Protein AF-V6LQC2-F1 (afdb_monomer_lite)

Organism: NCBI:txid348837

Foldseek 3Di:
DEEEEEAQELVSVVVQVVCLVVVHHYAYEYALDDDHPQCLNGQVVLSVVQWHDHPNAIEGEDQDPVRCVVCSVVSHHYYYYPPRPCPVVDDDAEYEYEDLDLDDDPHAYEYQDPARPNRAHQWYAHPVRHTPDGDDDHDDDDFADDDPNDTCLQDFDDPDDADKDAPDDQFDWDAFFQFGTWGQHPVGDIDTTGGSDHGGTNDD

Radius of gyration: 18.69 Å; chains: 1; bounding box: 41×36×48 Å

Secondary structure (DSSP, 8-state):
-EEEEE--SHHHHHHHHHHHHTT-EEEEEE-SS---SSGGG-TTHHHHHSEEEETTEEEEE--SHHHHHHHHHTT-EEEEETT-GGGGG---SEEEE-SS-----SSEEEE--TB-TT---SEEE-TTS-EEESS--B-PPPPPPPBTTBSGGG----SS-SEEEESS-TT-B--TT-EEEEEE-TTS-EEEEE----SSB---

Sequence (204 aa):
MRVLVIGAGEVGTAVTIYLSRLQITAFCLELDHPTSLKRMKSFCQAVFVGGFEVEGVTARRVTTLEQLNKALVDNIIPVLTSSSKFLSDIQYDIVVNTAPTQFKFQGVTISTNWGIEGLTASIVIQKSGRYAGTRQKQQKMSEPELIGGYSFEREARAEIGGRWTAKRGIGEFVKIGDPIGVIESDEGGLQTESGECLNRKWML

Structure (mmCIF, N/CA/C/O backbone):
data_AF-V6LQC2-F1
#
_entry.id   AF-V6LQC2-F1
#
loop_
_atom_site.group_PDB
_atom_site.id
_atom_site.type_symbol
_atom_site.label_atom_id
_atom_site.label_alt_id
_atom_site.label_comp_id
_atom_site.label_asym_id
_atom_site.label_entity_id
_atom_site.label_seq_id
_atom_site.pdbx_PDB_ins_code
_atom_site.Cartn_x
_atom_site.Cartn_y
_atom_site.Cartn_z
_atom_site.occupancy
_atom_site.B_iso_or_equiv
_atom_site.auth_seq_id
_atom_site.auth_comp_id
_atom_site.auth_asym_id
_atom_site.auth_atom_id
_atom_site.pdbx_PDB_model_num
ATOM 1 N N . MET A 1 1 ? -10.746 -4.023 15.976 1.00 87.00 1 MET A N 1
ATOM 2 C CA . MET A 1 1 ? -9.350 -4.248 15.566 1.00 87.00 1 MET A CA 1
ATOM 3 C C . MET A 1 1 ? -9.114 -3.556 14.233 1.00 87.00 1 MET A C 1
ATOM 5 O O . MET A 1 1 ? -9.908 -3.768 13.323 1.00 87.00 1 MET A O 1
ATOM 9 N N . ARG A 1 2 ? -8.081 -2.720 14.128 1.00 92.06 2 ARG A N 1
ATOM 10 C CA . ARG A 1 2 ? -7.688 -1.974 12.928 1.00 92.06 2 ARG A CA 1
ATOM 11 C C . ARG A 1 2 ? -6.255 -2.321 12.542 1.00 92.06 2 ARG A C 1
ATOM 13 O O . ARG A 1 2 ? -5.369 -2.308 13.397 1.00 92.06 2 ARG A O 1
ATOM 20 N N . VAL A 1 3 ? -6.040 -2.614 11.264 1.00 95.19 3 VAL A N 1
ATOM 21 C CA . VAL A 1 3 ? -4.736 -3.018 10.733 1.00 95.19 3 VAL A CA 1
ATOM 22 C C . VAL A 1 3 ? -4.206 -1.953 9.783 1.00 95.19 3 VAL A C 1
ATOM 24 O O . VAL A 1 3 ? -4.827 -1.652 8.765 1.00 95.19 3 VAL A O 1
ATOM 27 N N . LEU A 1 4 ? -3.036 -1.410 10.102 1.00 94.62 4 LEU A N 1
ATOM 28 C CA . LEU A 1 4 ? -2.282 -0.555 9.197 1.00 94.62 4 LEU A CA 1
ATOM 29 C C . LEU A 1 4 ? -1.365 -1.430 8.333 1.00 94.62 4 LEU A C 1
ATOM 31 O O . LEU A 1 4 ? -0.490 -2.122 8.850 1.00 94.62 4 LEU A O 1
ATOM 35 N N . VAL A 1 5 ? -1.536 -1.392 7.016 1.00 94.38 5 VAL A N 1
ATOM 36 C CA . VAL A 1 5 ? -0.666 -2.094 6.066 1.00 94.38 5 VAL A CA 1
ATOM 37 C C . VAL A 1 5 ? 0.326 -1.098 5.470 1.00 94.38 5 VAL A C 1
ATOM 39 O O . VAL A 1 5 ? -0.069 -0.092 4.889 1.00 94.38 5 VAL A O 1
ATOM 42 N N . ILE A 1 6 ? 1.624 -1.344 5.627 1.00 91.31 6 ILE A N 1
ATOM 43 C CA . ILE A 1 6 ? 2.677 -0.494 5.056 1.00 91.31 6 ILE A CA 1
ATOM 44 C C . ILE A 1 6 ? 3.048 -1.026 3.683 1.00 91.31 6 ILE A C 1
ATOM 46 O O . ILE A 1 6 ? 3.399 -2.203 3.544 1.00 91.31 6 ILE A O 1
ATOM 50 N N . GLY A 1 7 ? 3.006 -0.142 2.694 1.00 90.94 7 GLY A N 1
ATOM 51 C CA . GLY A 1 7 ? 3.039 -0.485 1.284 1.00 90.94 7 GLY A CA 1
ATOM 52 C C . GLY A 1 7 ? 1.648 -0.846 0.781 1.00 90.94 7 GLY A C 1
ATOM 53 O O . GLY A 1 7 ? 0.999 -1.750 1.296 1.00 90.94 7 GLY A O 1
ATOM 54 N N . ALA A 1 8 ? 1.221 -0.166 -0.273 1.00 94.06 8 ALA A N 1
ATOM 55 C CA . ALA A 1 8 ? 0.043 -0.475 -1.068 1.00 94.06 8 ALA A CA 1
ATOM 56 C C . ALA A 1 8 ? 0.418 -1.180 -2.386 1.00 94.06 8 ALA A C 1
ATOM 58 O O . ALA A 1 8 ? -0.420 -1.259 -3.277 1.00 94.06 8 ALA A O 1
ATOM 59 N N . GLY A 1 9 ? 1.656 -1.688 -2.499 1.00 90.06 9 GLY A N 1
ATOM 60 C CA . GLY A 1 9 ? 2.149 -2.559 -3.576 1.00 90.06 9 GLY A CA 1
ATOM 61 C C . GLY A 1 9 ? 1.371 -3.877 -3.711 1.00 90.06 9 GLY A C 1
ATOM 62 O O . GLY A 1 9 ? 0.347 -4.086 -3.066 1.00 90.06 9 GLY A O 1
ATOM 63 N N . GLU A 1 10 ? 1.874 -4.828 -4.494 1.00 88.00 10 GLU A N 1
ATOM 64 C CA . GLU A 1 10 ? 1.180 -6.092 -4.794 1.00 88.00 10 GLU A CA 1
ATOM 65 C C . GLU A 1 10 ? 0.931 -6.924 -3.528 1.00 88.00 10 GLU A C 1
ATOM 67 O O . GLU A 1 10 ? -0.175 -7.410 -3.292 1.00 88.00 10 GLU A O 1
ATOM 72 N N . VAL A 1 11 ? 1.959 -7.054 -2.681 1.00 86.19 11 VAL A N 1
ATOM 73 C CA . VAL A 1 11 ? 1.871 -7.813 -1.423 1.00 86.19 11 VAL A CA 1
ATOM 74 C C . VAL A 1 11 ? 0.932 -7.114 -0.440 1.00 86.19 11 VAL A C 1
ATOM 76 O O . VAL A 1 11 ? 0.049 -7.757 0.123 1.00 86.19 11 VAL A O 1
ATOM 79 N N . GLY A 1 12 ? 1.079 -5.797 -0.269 1.00 91.06 12 GLY A N 1
ATOM 80 C CA . GLY A 1 12 ? 0.210 -5.000 0.597 1.00 91.06 12 GLY A CA 1
ATOM 81 C C . GLY A 1 12 ? -1.251 -5.038 0.160 1.00 91.06 12 GLY A C 1
ATOM 82 O O . GLY A 1 12 ? -2.145 -5.203 0.988 1.00 91.06 12 GLY A O 1
ATOM 83 N N . THR A 1 13 ? -1.496 -4.992 -1.148 1.00 93.88 13 THR A N 1
ATOM 84 C CA . THR A 1 13 ? -2.828 -5.122 -1.748 1.00 93.88 13 THR A CA 1
ATOM 85 C C . THR A 1 13 ? -3.438 -6.485 -1.448 1.00 93.88 13 THR A C 1
ATOM 87 O O . THR A 1 13 ? -4.544 -6.546 -0.917 1.00 93.88 13 THR A O 1
ATOM 90 N N . ALA A 1 14 ? -2.709 -7.578 -1.694 1.00 91.94 14 ALA A N 1
ATOM 91 C CA . ALA A 1 14 ? -3.198 -8.930 -1.421 1.00 91.94 14 ALA A CA 1
ATOM 92 C C . ALA A 1 14 ? -3.526 -9.144 0.068 1.00 91.94 14 ALA A C 1
ATOM 94 O O . ALA A 1 14 ? -4.587 -9.676 0.400 1.00 91.94 14 ALA A O 1
ATOM 95 N N . VAL A 1 15 ? -2.653 -8.675 0.968 1.00 93.06 15 VAL A N 1
ATOM 96 C CA . VAL A 1 15 ? -2.897 -8.698 2.420 1.00 93.06 15 VAL A CA 1
ATOM 97 C C . VAL A 1 15 ? -4.159 -7.910 2.766 1.00 93.06 15 VAL A C 1
ATOM 99 O O . VAL A 1 15 ? -5.012 -8.402 3.500 1.00 93.06 15 VAL A O 1
ATOM 102 N N . THR A 1 16 ? -4.307 -6.705 2.220 1.00 95.56 16 THR A N 1
ATOM 103 C CA . THR A 1 16 ? -5.436 -5.824 2.538 1.00 95.56 16 THR A CA 1
ATOM 104 C C . THR A 1 16 ? -6.763 -6.383 2.029 1.00 95.56 16 THR A C 1
ATOM 106 O O . THR A 1 16 ? -7.751 -6.365 2.761 1.00 95.56 16 THR A O 1
ATOM 109 N N . ILE A 1 17 ? -6.785 -6.959 0.822 1.00 95.19 17 ILE A N 1
ATOM 110 C CA . ILE A 1 17 ? -7.951 -7.671 0.273 1.00 95.19 17 ILE A CA 1
ATOM 111 C C . ILE A 1 17 ? -8.329 -8.849 1.171 1.00 95.19 17 ILE A C 1
ATOM 113 O O . ILE A 1 17 ? -9.502 -9.024 1.500 1.00 95.19 17 ILE A O 1
ATOM 117 N N . TYR A 1 18 ? -7.348 -9.648 1.596 1.00 95.00 18 TYR A N 1
ATOM 118 C CA . TYR A 1 18 ? -7.596 -10.781 2.483 1.00 95.00 18 TYR A CA 1
ATOM 119 C C . TYR A 1 18 ? -8.210 -10.335 3.819 1.00 95.00 18 TYR A C 1
ATOM 121 O O . TYR A 1 18 ? -9.228 -10.882 4.238 1.00 95.00 18 TYR A O 1
ATOM 129 N N . LEU A 1 19 ? -7.652 -9.297 4.452 1.00 94.81 19 LEU A N 1
ATOM 130 C CA . LEU A 1 19 ? -8.190 -8.726 5.692 1.00 94.81 19 LEU A CA 1
ATOM 131 C C . LEU A 1 19 ? -9.612 -8.179 5.508 1.00 94.81 19 LEU A C 1
ATOM 133 O O . LEU A 1 19 ? -10.481 -8.439 6.338 1.00 94.81 19 LEU A O 1
ATOM 137 N N . SER A 1 20 ? -9.868 -7.489 4.396 1.00 94.12 20 SER A N 1
ATOM 138 C CA . SER A 1 20 ? -11.190 -6.959 4.056 1.00 94.12 20 SER A CA 1
ATOM 139 C C . SER A 1 20 ? -12.236 -8.065 3.901 1.00 94.12 20 SER A C 1
ATOM 141 O O . SER A 1 20 ? -13.330 -7.956 4.453 1.00 94.12 20 SER A O 1
ATOM 143 N N . ARG A 1 21 ? -11.887 -9.181 3.244 1.00 93.62 21 ARG A N 1
ATOM 144 C CA . ARG A 1 21 ? -12.765 -10.362 3.122 1.00 93.62 21 ARG A CA 1
ATOM 145 C C . ARG A 1 21 ? -13.076 -11.012 4.475 1.00 93.62 21 ARG A C 1
ATOM 147 O O . ARG A 1 21 ? -14.142 -11.597 4.630 1.00 93.62 21 ARG A O 1
ATOM 154 N N . LEU A 1 22 ? -12.183 -10.874 5.456 1.00 94.75 22 LEU A N 1
ATOM 155 C CA . LEU A 1 22 ? -12.411 -11.284 6.847 1.00 94.75 22 LEU A CA 1
ATOM 156 C C . LEU A 1 22 ? -13.161 -10.233 7.682 1.00 94.75 22 LEU A C 1
ATOM 158 O O . LEU A 1 22 ? -13.278 -10.398 8.893 1.00 94.75 22 LEU A O 1
ATOM 162 N N . GLN A 1 23 ? -13.643 -9.150 7.062 1.00 93.44 23 GLN A N 1
ATOM 163 C CA . GLN A 1 23 ? -14.292 -8.015 7.731 1.00 93.44 23 GLN A CA 1
ATOM 164 C C . GLN A 1 23 ? -13.400 -7.338 8.787 1.00 93.44 23 GLN A C 1
ATOM 166 O O . GLN A 1 23 ? -13.881 -6.697 9.722 1.00 93.44 23 GLN A O 1
ATOM 171 N N . ILE A 1 24 ? -12.079 -7.451 8.631 1.00 95.12 24 ILE A N 1
ATOM 172 C CA . ILE A 1 24 ? -11.108 -6.737 9.455 1.00 95.12 24 ILE A CA 1
ATOM 173 C C . ILE A 1 24 ? -10.852 -5.378 8.808 1.00 95.12 24 ILE A C 1
ATOM 175 O O . ILE A 1 24 ? -10.458 -5.285 7.646 1.00 95.12 24 ILE A O 1
ATOM 179 N N . THR A 1 25 ? -11.045 -4.309 9.580 1.00 95.31 25 THR A N 1
ATOM 180 C CA . THR A 1 25 ? -10.798 -2.938 9.128 1.00 95.31 25 THR A CA 1
ATOM 181 C C . THR A 1 25 ? -9.310 -2.742 8.830 1.00 95.31 25 THR A C 1
ATOM 183 O O . THR A 1 25 ? -8.485 -2.782 9.746 1.00 95.31 25 THR A O 1
ATOM 186 N N . ALA A 1 26 ? -8.971 -2.500 7.565 1.00 96.19 26 ALA A N 1
ATOM 187 C CA . ALA A 1 26 ? -7.599 -2.294 7.115 1.00 96.19 26 ALA A CA 1
ATOM 188 C C . ALA A 1 26 ? -7.473 -1.045 6.235 1.00 96.19 26 ALA A C 1
ATOM 190 O O . ALA A 1 26 ? -8.411 -0.661 5.536 1.00 96.19 26 ALA A O 1
ATOM 191 N N . PHE A 1 27 ? -6.304 -0.412 6.281 1.00 97.12 27 PHE A N 1
ATOM 192 C CA . PHE A 1 27 ? -5.951 0.741 5.455 1.00 97.12 27 PHE A CA 1
ATOM 193 C C . PHE A 1 27 ? -4.452 0.734 5.161 1.00 97.12 27 PHE A C 1
ATOM 195 O O . PHE A 1 27 ? -3.663 0.176 5.928 1.00 97.12 27 PHE A O 1
ATOM 202 N N . CYS A 1 28 ? -4.059 1.356 4.053 1.00 96.44 28 CYS A N 1
ATOM 203 C CA . CYS A 1 28 ? -2.691 1.296 3.554 1.00 96.44 28 CYS A CA 1
ATOM 204 C C . CYS A 1 28 ? -1.962 2.627 3.733 1.00 96.44 28 CYS A C 1
ATOM 206 O O . CYS A 1 28 ? -2.474 3.664 3.314 1.00 96.44 28 CYS A O 1
ATOM 208 N N . LEU A 1 29 ? -0.739 2.589 4.259 1.00 95.06 29 LEU A N 1
ATOM 209 C CA . LEU A 1 29 ? 0.217 3.691 4.165 1.00 95.06 29 LEU A CA 1
ATOM 210 C C . LEU A 1 29 ? 1.190 3.422 3.020 1.00 95.06 29 LEU A C 1
ATOM 212 O O . LEU A 1 29 ? 1.870 2.398 3.010 1.00 95.06 29 LEU A O 1
ATOM 216 N N . GLU A 1 30 ? 1.287 4.359 2.089 1.00 93.69 30 GLU A N 1
ATOM 217 C CA . GLU A 1 30 ? 2.165 4.274 0.925 1.00 93.69 30 GLU A CA 1
ATOM 218 C C . GLU A 1 30 ? 3.103 5.488 0.840 1.00 93.69 30 GLU A C 1
ATOM 220 O O . GLU A 1 30 ? 2.864 6.518 1.465 1.00 93.69 30 GLU A O 1
ATOM 225 N N . LEU A 1 31 ? 4.189 5.386 0.079 1.00 91.06 31 LEU A N 1
ATOM 226 C CA . LEU A 1 31 ? 5.007 6.540 -0.283 1.00 91.06 31 LEU A CA 1
ATOM 227 C C . LEU A 1 31 ? 4.211 7.526 -1.150 1.00 91.06 31 LEU A C 1
ATOM 229 O O . LEU A 1 31 ? 3.276 7.152 -1.855 1.00 91.06 31 LEU A O 1
ATOM 233 N N . ASP A 1 32 ? 4.612 8.795 -1.149 1.00 89.25 32 ASP A N 1
ATOM 234 C CA . ASP A 1 32 ? 4.018 9.809 -2.034 1.00 89.25 32 ASP A CA 1
ATOM 235 C C . ASP A 1 32 ? 4.242 9.496 -3.526 1.00 89.25 32 ASP A C 1
ATOM 237 O O . ASP A 1 32 ? 3.413 9.831 -4.374 1.00 89.25 32 ASP A O 1
ATOM 241 N N . HIS A 1 33 ? 5.336 8.791 -3.832 1.00 88.94 33 HIS A N 1
ATOM 242 C CA . HIS A 1 33 ? 5.698 8.324 -5.169 1.00 88.94 33 HIS A CA 1
ATOM 243 C C . HIS A 1 33 ? 6.016 6.820 -5.135 1.00 88.94 33 HIS A C 1
ATOM 245 O O . HIS A 1 33 ? 7.186 6.436 -5.069 1.00 88.94 33 HIS A O 1
ATOM 251 N N . PRO A 1 34 ? 4.993 5.948 -5.129 1.00 86.31 34 PRO A N 1
ATOM 252 C CA . PRO A 1 34 ? 5.205 4.513 -4.996 1.00 86.31 34 PRO A CA 1
ATOM 253 C C . PRO A 1 34 ? 5.835 3.877 -6.236 1.00 86.31 34 PRO A C 1
ATOM 255 O O . PRO A 1 34 ? 5.517 4.221 -7.376 1.00 86.31 34 PRO A O 1
ATOM 258 N N . THR A 1 35 ? 6.678 2.873 -6.001 1.00 77.31 35 THR A N 1
ATOM 259 C CA . THR A 1 35 ? 7.372 2.080 -7.022 1.00 77.31 35 THR A CA 1
ATOM 260 C C . THR A 1 35 ? 6.811 0.654 -7.061 1.00 77.31 35 THR A C 1
ATOM 262 O O . THR A 1 35 ? 7.395 -0.285 -6.532 1.00 77.31 35 THR A O 1
ATOM 265 N N . SER A 1 36 ? 5.639 0.470 -7.676 1.00 71.69 36 SER A N 1
ATOM 266 C CA . SER A 1 36 ? 5.080 -0.872 -7.920 1.00 71.69 36 SER A CA 1
ATOM 267 C C . SER A 1 36 ? 5.531 -1.408 -9.274 1.00 71.69 36 SER A C 1
ATOM 269 O O . SER A 1 36 ? 5.481 -0.692 -10.282 1.00 71.69 36 SER A O 1
ATOM 271 N N . LEU A 1 37 ? 5.938 -2.681 -9.279 1.00 68.25 37 LEU A N 1
ATOM 272 C CA . LEU A 1 37 ? 6.263 -3.427 -10.491 1.00 68.25 37 LEU A CA 1
ATOM 273 C C . LEU A 1 37 ? 4.977 -3.667 -11.298 1.00 68.25 37 LEU A C 1
ATOM 275 O O . LEU A 1 37 ? 4.921 -3.344 -12.476 1.00 68.25 37 LEU A O 1
ATOM 279 N N . LYS A 1 38 ? 3.908 -4.127 -10.641 1.00 73.50 38 LYS A N 1
ATOM 280 C CA . LYS A 1 38 ? 2.619 -4.524 -11.227 1.00 73.50 38 LYS A CA 1
ATOM 281 C C . LYS A 1 38 ? 1.509 -3.541 -10.872 1.00 73.50 38 LYS A C 1
ATOM 283 O O . LYS A 1 38 ? 0.565 -3.866 -10.148 1.00 73.50 38 LYS A O 1
ATOM 288 N N . ARG A 1 39 ? 1.584 -2.325 -11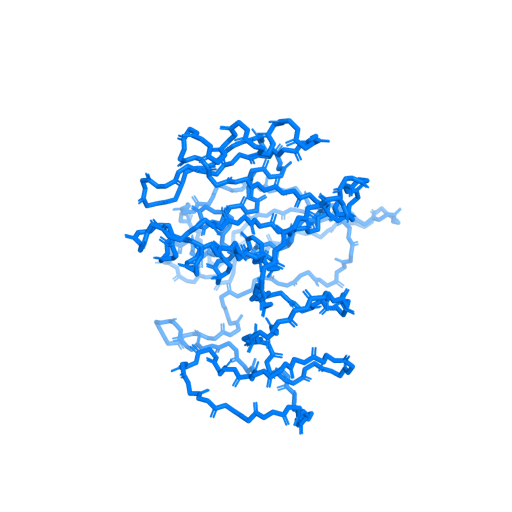.414 1.00 75.12 39 ARG A N 1
ATOM 289 C CA . ARG A 1 39 ? 0.676 -1.214 -11.049 1.00 75.12 39 ARG A CA 1
ATOM 290 C C . ARG A 1 39 ? -0.816 -1.553 -11.173 1.00 75.12 39 ARG A C 1
ATOM 292 O O . ARG A 1 39 ? -1.609 -1.093 -10.363 1.00 75.12 39 ARG A O 1
ATOM 299 N N . MET A 1 40 ? -1.194 -2.409 -12.128 1.00 83.19 40 MET A N 1
ATOM 300 C CA . MET A 1 40 ? -2.590 -2.835 -12.335 1.00 83.19 40 MET A CA 1
ATOM 301 C C . MET A 1 40 ? -3.115 -3.837 -11.293 1.00 83.19 40 MET A C 1
ATOM 303 O O . MET A 1 40 ? -4.295 -4.171 -11.303 1.00 83.19 40 MET A O 1
ATOM 307 N N . LYS A 1 41 ? -2.257 -4.341 -10.403 1.00 86.81 41 LYS A N 1
ATOM 308 C CA . LYS A 1 41 ? -2.619 -5.254 -9.307 1.00 86.81 41 LYS A CA 1
ATOM 309 C C . LYS A 1 41 ? -2.358 -4.638 -7.935 1.00 86.81 41 LYS A C 1
ATOM 311 O O . LYS A 1 41 ? -2.178 -5.359 -6.957 1.00 86.81 41 LYS A O 1
ATOM 316 N N . SER A 1 42 ? -2.274 -3.314 -7.880 1.00 92.06 42 SER A N 1
ATOM 317 C CA . SER A 1 42 ? -1.730 -2.604 -6.736 1.00 92.06 42 SER A CA 1
ATOM 318 C C . SER A 1 42 ? -2.600 -1.409 -6.365 1.00 92.06 42 SER A C 1
ATOM 320 O O . SER A 1 42 ? -2.859 -0.525 -7.183 1.00 92.06 42 SER A O 1
ATOM 322 N N . PHE A 1 43 ? -3.013 -1.337 -5.102 1.00 96.31 43 PHE A N 1
ATOM 323 C CA . PHE A 1 43 ? -3.706 -0.183 -4.538 1.00 96.31 43 PHE A CA 1
ATOM 324 C C . PHE A 1 43 ? -2.838 1.076 -4.509 1.00 96.31 43 PHE A C 1
ATOM 326 O O . PHE A 1 43 ? -3.386 2.174 -4.406 1.00 96.31 43 PHE A O 1
ATOM 333 N N . CYS A 1 44 ? -1.515 0.971 -4.690 1.00 93.69 44 CYS A N 1
ATOM 334 C CA . CYS A 1 44 ? -0.648 2.138 -4.851 1.00 93.69 44 CYS A CA 1
ATOM 335 C C . CYS A 1 44 ? -1.096 3.030 -6.022 1.00 93.69 44 CYS A C 1
ATOM 337 O O . CYS A 1 44 ? -0.829 4.228 -6.023 1.00 93.69 44 CYS A O 1
ATOM 339 N N . GLN A 1 45 ? -1.830 2.478 -6.996 1.00 94.69 45 GLN A N 1
ATOM 340 C CA . GLN A 1 45 ? -2.390 3.239 -8.105 1.00 94.69 45 GLN A CA 1
ATOM 341 C C . GLN A 1 45 ? -3.381 4.317 -7.636 1.00 94.69 45 GLN A C 1
ATOM 343 O O . GLN A 1 45 ? -3.446 5.388 -8.241 1.00 94.69 45 GLN A O 1
ATOM 348 N N . ALA A 1 46 ? -4.071 4.102 -6.509 1.00 95.88 46 ALA A N 1
ATOM 349 C CA . ALA A 1 46 ? -4.943 5.106 -5.907 1.00 95.88 46 ALA A CA 1
ATOM 350 C C . ALA A 1 46 ? -4.184 6.399 -5.559 1.00 95.88 46 ALA A C 1
ATOM 352 O O . ALA A 1 46 ? -4.763 7.479 -5.655 1.00 95.88 46 ALA A O 1
ATOM 353 N N . VAL A 1 47 ? -2.882 6.327 -5.241 1.00 95.62 47 VAL A N 1
ATOM 354 C CA . VAL A 1 47 ? -2.048 7.517 -4.989 1.00 95.62 47 VAL A CA 1
ATOM 355 C C . VAL A 1 47 ? -2.012 8.440 -6.212 1.00 95.62 47 VAL A C 1
ATOM 357 O O . VAL A 1 47 ? -2.101 9.660 -6.058 1.00 95.62 47 VAL A O 1
ATOM 360 N N . PHE A 1 48 ? -1.946 7.866 -7.417 1.00 91.56 48 PHE A N 1
ATOM 361 C CA . PHE A 1 48 ? -1.829 8.606 -8.674 1.00 91.56 48 PHE A CA 1
ATOM 362 C C . PHE A 1 48 ? -3.174 9.065 -9.238 1.00 91.56 48 PHE A C 1
ATOM 364 O O . PHE A 1 48 ? -3.296 10.211 -9.657 1.00 91.56 48 PHE A O 1
ATOM 371 N N . VAL A 1 49 ? -4.177 8.181 -9.266 1.00 93.44 49 VAL A N 1
ATOM 372 C CA . VAL A 1 49 ? -5.455 8.436 -9.966 1.00 93.44 49 VAL A CA 1
ATOM 373 C C . VAL A 1 49 ? -6.646 8.626 -9.021 1.00 93.44 49 VAL A C 1
ATOM 375 O O . VAL A 1 49 ? -7.788 8.719 -9.459 1.00 93.44 49 VAL A O 1
ATOM 378 N N . GLY A 1 50 ? -6.401 8.683 -7.712 1.00 94.75 50 GLY A N 1
ATOM 379 C CA . GLY A 1 50 ? -7.410 8.938 -6.683 1.00 94.75 50 GLY A CA 1
ATOM 380 C C . GLY A 1 50 ? -8.162 7.694 -6.208 1.00 94.75 50 GLY A C 1
ATOM 381 O O . GLY A 1 50 ? -8.511 7.623 -5.034 1.00 94.75 50 GLY A O 1
ATOM 382 N N . GLY A 1 51 ? -8.366 6.683 -7.052 1.00 94.88 51 GLY A N 1
ATOM 383 C CA . GLY A 1 51 ? -8.985 5.416 -6.659 1.00 94.88 51 GLY A CA 1
ATOM 384 C C . GLY A 1 51 ? -8.687 4.290 -7.641 1.00 94.88 51 GLY A C 1
ATOM 385 O O . GLY A 1 51 ? -8.413 4.542 -8.811 1.00 94.88 51 GLY A O 1
ATOM 386 N N . PHE A 1 52 ? -8.689 3.052 -7.159 1.00 96.56 52 PHE A N 1
ATOM 387 C CA . PHE A 1 52 ? -8.351 1.890 -7.973 1.00 96.56 52 PHE A CA 1
ATOM 388 C C . PHE A 1 52 ? -9.018 0.625 -7.438 1.00 96.56 52 PHE A C 1
ATOM 390 O O . PHE A 1 52 ? -9.125 0.454 -6.225 1.00 96.56 52 PHE A O 1
ATOM 397 N N . GLU A 1 53 ? -9.454 -0.261 -8.329 1.00 96.44 53 GLU A N 1
ATOM 398 C CA . GLU A 1 53 ? -10.085 -1.529 -7.961 1.00 96.44 53 GLU A CA 1
ATOM 399 C C . GLU A 1 53 ? -9.165 -2.702 -8.301 1.00 96.44 53 GLU A C 1
ATOM 401 O O . GLU A 1 53 ? -8.599 -2.769 -9.392 1.00 96.44 53 GLU A O 1
ATOM 406 N N . VAL A 1 54 ? -9.031 -3.640 -7.363 1.00 94.50 54 VAL A N 1
ATOM 407 C CA . VAL A 1 54 ? -8.307 -4.900 -7.557 1.00 94.50 54 VAL A CA 1
ATOM 408 C C . VAL A 1 54 ? -9.173 -6.028 -7.010 1.00 94.50 54 VAL A C 1
ATOM 410 O O . VAL A 1 54 ? -9.584 -5.994 -5.854 1.00 94.50 54 VAL A O 1
ATOM 413 N N . GLU A 1 55 ? -9.469 -7.027 -7.845 1.00 92.06 55 GLU A N 1
ATOM 414 C CA . GLU A 1 55 ? -10.305 -8.188 -7.484 1.00 92.06 55 GLU A CA 1
ATOM 415 C C . GLU A 1 55 ? -11.665 -7.826 -6.846 1.00 92.06 55 GLU A C 1
ATOM 417 O O . GLU A 1 55 ? -12.096 -8.467 -5.883 1.00 92.06 55 GLU A O 1
ATOM 422 N N . GLY A 1 56 ? -12.337 -6.789 -7.361 1.00 93.38 56 GLY A N 1
ATOM 423 C CA . GLY A 1 56 ? -13.632 -6.327 -6.848 1.00 93.38 56 GLY A CA 1
ATOM 424 C C . GLY A 1 56 ? -13.556 -5.547 -5.532 1.00 93.38 56 GLY A C 1
ATOM 425 O O . GLY A 1 56 ? -14.591 -5.184 -4.979 1.00 93.38 56 GLY A O 1
ATOM 426 N N . VAL A 1 57 ? -12.353 -5.282 -5.011 1.00 96.12 57 VAL A N 1
ATOM 427 C CA . VAL A 1 57 ? -12.138 -4.445 -3.826 1.00 96.12 57 VAL A CA 1
ATOM 428 C C . VAL A 1 57 ? -11.640 -3.078 -4.270 1.00 96.12 57 VAL A C 1
ATOM 430 O O . VAL A 1 57 ? -10.602 -2.959 -4.924 1.00 96.12 57 VAL A O 1
ATOM 433 N N . THR A 1 58 ? -12.382 -2.037 -3.901 1.00 97.56 58 THR A N 1
ATOM 434 C CA . THR A 1 58 ? -12.036 -0.653 -4.231 1.00 97.56 58 THR A CA 1
ATOM 435 C C . THR A 1 58 ? -11.145 -0.052 -3.153 1.00 97.56 58 THR A C 1
ATOM 437 O O . THR A 1 58 ? -11.463 -0.107 -1.965 1.00 97.56 58 THR A O 1
ATOM 440 N N . ALA A 1 59 ? -10.062 0.590 -3.579 1.00 97.81 59 ALA A N 1
ATOM 441 C CA . ALA A 1 59 ? -9.214 1.429 -2.751 1.00 97.81 59 ALA A CA 1
ATOM 442 C C . ALA A 1 59 ? -9.284 2.894 -3.197 1.00 97.81 59 ALA A C 1
ATOM 444 O O . ALA A 1 59 ? -9.424 3.192 -4.385 1.00 97.81 59 ALA A O 1
ATOM 445 N N . ARG A 1 60 ? -9.171 3.828 -2.250 1.00 98.25 60 ARG A N 1
ATOM 446 C CA . ARG A 1 60 ? -9.244 5.269 -2.516 1.00 98.25 60 ARG A CA 1
ATOM 447 C C . ARG A 1 60 ? -8.188 6.040 -1.745 1.00 98.25 60 ARG A C 1
ATOM 449 O O . ARG A 1 60 ? -8.003 5.819 -0.551 1.00 98.25 60 ARG A O 1
ATOM 456 N N . ARG A 1 61 ? -7.545 6.993 -2.424 1.00 97.88 61 ARG A N 1
ATOM 457 C CA . ARG A 1 61 ? -6.648 7.947 -1.781 1.00 97.88 61 ARG A CA 1
ATOM 458 C C . ARG A 1 61 ? -7.435 8.834 -0.829 1.00 97.88 61 ARG A C 1
ATOM 460 O O . ARG A 1 61 ? -8.448 9.414 -1.214 1.00 97.88 61 ARG A O 1
ATOM 467 N N . VAL A 1 62 ? -6.932 8.965 0.390 1.00 98.06 62 VAL A N 1
ATOM 468 C CA . VAL A 1 62 ? -7.492 9.846 1.415 1.00 98.06 62 VAL A CA 1
ATOM 469 C C . VAL A 1 62 ? -6.436 10.845 1.868 1.00 98.06 62 VAL A C 1
ATOM 471 O O . VAL A 1 62 ? -5.264 10.506 2.017 1.00 98.06 62 VAL A O 1
ATOM 474 N N . THR A 1 63 ? -6.849 12.094 2.063 1.00 96.56 63 THR A N 1
ATOM 475 C CA . THR A 1 63 ? -5.972 13.198 2.482 1.00 96.56 63 THR A CA 1
ATOM 476 C C . THR A 1 63 ? -6.380 13.809 3.819 1.00 96.56 63 THR A C 1
ATOM 478 O O . THR A 1 63 ? -5.669 14.669 4.338 1.00 96.56 63 THR A O 1
ATOM 481 N N . THR A 1 64 ? -7.488 13.348 4.408 1.00 97.00 64 THR A N 1
ATOM 482 C CA . THR A 1 64 ? -7.958 13.770 5.732 1.00 97.00 64 THR A CA 1
ATOM 483 C C . THR A 1 64 ? -8.468 12.584 6.549 1.00 97.00 64 THR A C 1
ATOM 485 O O . THR A 1 64 ? -8.881 11.557 6.003 1.00 97.00 64 THR A O 1
ATOM 488 N N . LEU A 1 65 ? -8.499 12.751 7.875 1.00 95.62 65 LEU A N 1
ATOM 489 C CA . LEU A 1 65 ? -9.058 11.759 8.795 1.00 95.62 65 LEU A CA 1
ATOM 490 C C . LEU A 1 65 ? -10.553 11.503 8.533 1.00 95.62 65 LEU A C 1
ATOM 492 O O . LEU A 1 65 ? -11.023 10.373 8.637 1.00 95.62 65 LEU A O 1
ATOM 496 N N . GLU A 1 66 ? -11.300 12.536 8.142 1.00 96.50 66 GLU A N 1
ATOM 497 C CA . GLU A 1 66 ? -12.714 12.415 7.776 1.00 96.50 66 GLU A CA 1
ATOM 498 C C . GLU A 1 66 ? -12.905 11.533 6.535 1.00 96.50 66 GLU A C 1
ATOM 500 O O . GLU A 1 66 ? -13.732 10.622 6.547 1.00 96.50 66 GLU A O 1
ATOM 505 N N . GLN A 1 67 ? -12.099 11.742 5.488 1.00 97.56 67 GLN A N 1
ATOM 506 C CA . GLN A 1 67 ? -12.137 10.910 4.284 1.00 97.56 67 GLN A CA 1
ATOM 507 C C . GLN A 1 67 ? -11.767 9.459 4.581 1.00 97.56 67 GLN A C 1
ATOM 509 O O . GLN A 1 67 ? -12.390 8.554 4.029 1.00 97.56 67 GLN A O 1
ATOM 514 N N . LEU A 1 68 ? -10.783 9.237 5.459 1.00 97.00 68 LEU A N 1
ATOM 515 C CA . LEU A 1 68 ? -10.415 7.902 5.919 1.00 97.00 68 LEU A CA 1
ATOM 516 C C . LEU A 1 68 ? -11.599 7.219 6.603 1.00 97.00 68 LEU A C 1
ATOM 518 O O . LEU A 1 68 ? -11.982 6.124 6.202 1.00 97.00 68 LEU A O 1
ATOM 522 N N . ASN A 1 69 ? -12.214 7.873 7.591 1.00 95.38 69 ASN A N 1
ATOM 523 C CA . ASN A 1 69 ? -13.352 7.308 8.315 1.00 95.38 69 ASN A CA 1
ATOM 524 C C . ASN A 1 69 ? -14.540 7.037 7.386 1.00 95.38 69 ASN A C 1
ATOM 526 O O . ASN A 1 69 ? -15.160 5.982 7.481 1.00 95.38 69 ASN A O 1
ATOM 530 N N . LYS A 1 70 ? -14.819 7.952 6.452 1.00 97.06 70 LYS A N 1
ATOM 531 C CA . LYS A 1 70 ? -15.871 7.772 5.451 1.00 97.06 70 LYS A CA 1
ATOM 532 C C . LYS A 1 70 ? -15.597 6.570 4.548 1.00 97.06 70 LYS A C 1
ATOM 534 O O . LYS A 1 70 ? -16.473 5.735 4.376 1.00 97.06 70 LYS A O 1
ATOM 539 N N . ALA A 1 71 ? -14.378 6.448 4.022 1.00 97.19 71 ALA A N 1
ATOM 540 C CA . ALA A 1 71 ? -13.997 5.311 3.189 1.00 97.19 71 ALA A CA 1
ATOM 541 C C . ALA A 1 71 ? -14.170 3.976 3.933 1.00 97.19 71 ALA A C 1
ATOM 543 O O . ALA A 1 71 ? -14.726 3.040 3.368 1.00 97.19 71 ALA A O 1
ATOM 544 N N . LEU A 1 72 ? -13.793 3.916 5.216 1.00 94.69 72 LEU A N 1
ATOM 545 C CA . LEU A 1 72 ? -13.995 2.720 6.038 1.00 94.69 72 LEU A CA 1
ATOM 546 C C . LEU A 1 72 ? -15.478 2.354 6.211 1.00 94.69 72 LEU A C 1
ATOM 548 O O . LEU A 1 72 ? -15.808 1.173 6.154 1.00 94.69 72 LEU A O 1
ATOM 552 N N . VAL A 1 73 ? -16.365 3.338 6.404 1.00 94.69 73 VAL A N 1
ATOM 553 C CA . VAL A 1 73 ? -17.822 3.108 6.483 1.00 94.69 73 VAL A CA 1
ATOM 554 C C . VAL A 1 73 ? -18.376 2.613 5.144 1.00 94.69 73 VAL A C 1
ATOM 556 O O . VAL A 1 73 ? -19.216 1.716 5.120 1.00 94.69 73 VAL A O 1
ATOM 559 N N . ASP A 1 74 ? -17.859 3.142 4.037 1.00 95.69 74 ASP A N 1
ATOM 560 C CA . ASP A 1 74 ? -18.272 2.792 2.675 1.00 95.69 74 ASP A CA 1
ATOM 561 C C . ASP A 1 74 ? -17.677 1.450 2.182 1.00 95.69 74 ASP A C 1
ATOM 563 O O . ASP A 1 74 ? -17.851 1.094 1.018 1.00 95.69 74 ASP A O 1
ATOM 567 N N . ASN A 1 75 ? -16.968 0.693 3.035 1.00 94.00 75 ASN A N 1
ATOM 568 C CA . ASN A 1 75 ? -16.208 -0.518 2.671 1.00 94.00 75 ASN A CA 1
ATOM 569 C C . ASN A 1 75 ? -15.177 -0.296 1.546 1.00 94.00 75 ASN A C 1
ATOM 571 O O . ASN A 1 75 ? -14.869 -1.200 0.768 1.00 94.00 75 ASN A O 1
ATOM 575 N N . ILE A 1 76 ? -14.617 0.910 1.472 1.00 97.62 76 ILE A N 1
ATOM 576 C CA . ILE A 1 76 ? -13.550 1.286 0.546 1.00 97.62 76 ILE A CA 1
ATOM 577 C C . ILE A 1 76 ? -12.231 1.307 1.315 1.00 97.62 76 ILE A C 1
ATOM 579 O O . ILE A 1 76 ? -12.121 1.955 2.355 1.00 97.62 76 ILE A O 1
ATOM 583 N N . ILE A 1 77 ? -11.204 0.650 0.779 1.00 98.19 77 ILE A N 1
ATOM 584 C CA . ILE A 1 77 ? -9.874 0.607 1.390 1.00 98.19 77 ILE A CA 1
ATOM 585 C C . ILE A 1 77 ? -9.215 1.994 1.313 1.00 98.19 77 ILE A C 1
ATOM 587 O O . ILE A 1 77 ? -8.906 2.466 0.215 1.00 98.19 77 ILE A O 1
ATOM 591 N N . PRO A 1 78 ? -8.953 2.670 2.443 1.00 98.19 78 PRO A N 1
ATOM 592 C CA . PRO A 1 78 ? -8.263 3.950 2.431 1.00 98.19 78 PRO A CA 1
ATOM 593 C C . PRO A 1 78 ? -6.774 3.749 2.134 1.00 98.19 78 PRO A C 1
ATOM 595 O O . PRO A 1 78 ? -6.114 2.911 2.749 1.00 98.19 78 PRO A O 1
ATOM 598 N N . VAL A 1 79 ? -6.238 4.565 1.231 1.00 97.88 79 VAL A N 1
ATOM 599 C CA . VAL A 1 79 ? -4.806 4.660 0.931 1.00 97.88 79 VAL A CA 1
ATOM 600 C C . VAL A 1 79 ? -4.345 6.067 1.284 1.00 97.88 79 VAL A C 1
ATOM 602 O O . VAL A 1 79 ? -4.760 7.045 0.666 1.00 97.88 79 VAL A O 1
ATOM 605 N N . LEU A 1 80 ? -3.500 6.183 2.294 1.00 96.62 80 LEU A N 1
ATOM 606 C CA . LEU A 1 80 ? -2.892 7.440 2.710 1.00 96.62 80 LEU A CA 1
ATOM 607 C C . LEU A 1 80 ? -1.405 7.417 2.372 1.00 96.62 80 LEU A C 1
ATOM 609 O O . LEU A 1 80 ? -0.798 6.350 2.272 1.00 96.62 80 LEU A O 1
ATOM 613 N N . THR A 1 81 ? -0.815 8.592 2.184 1.00 94.94 81 THR A N 1
ATOM 614 C CA . THR A 1 81 ? 0.606 8.698 1.838 1.00 94.94 81 THR A CA 1
ATOM 615 C C . THR A 1 81 ? 1.467 9.079 3.039 1.00 94.94 81 THR A C 1
ATOM 617 O O . THR A 1 81 ? 0.959 9.615 4.026 1.00 94.94 81 THR A O 1
ATOM 620 N N . SER A 1 82 ? 2.776 8.848 2.954 1.00 89.94 82 SER A N 1
ATOM 621 C CA . SER A 1 82 ? 3.774 9.193 3.975 1.00 89.94 82 SER A CA 1
ATOM 622 C C . SER A 1 82 ? 3.746 10.658 4.413 1.00 89.94 82 SER A C 1
ATOM 624 O O . SER A 1 82 ? 4.060 10.948 5.564 1.00 89.94 82 SER A O 1
ATOM 626 N N . SER A 1 83 ? 3.337 11.578 3.536 1.00 90.88 83 SER A N 1
ATOM 627 C CA . SER A 1 83 ? 3.192 13.005 3.856 1.00 90.88 83 SER A CA 1
ATOM 628 C C . SER A 1 83 ? 1.894 13.367 4.597 1.00 90.88 83 SER A C 1
ATOM 630 O O . SER A 1 83 ? 1.672 14.533 4.940 1.00 90.88 83 SER A O 1
ATOM 632 N N . SER A 1 84 ? 1.022 12.392 4.865 1.00 92.62 84 SER A N 1
ATOM 633 C CA . SER A 1 84 ? -0.269 12.616 5.521 1.00 92.62 84 SER A CA 1
ATOM 634 C C . SER A 1 84 ? -0.085 13.066 6.969 1.00 92.62 84 SER A C 1
ATOM 636 O O . SER A 1 84 ? 0.244 12.273 7.848 1.00 92.62 84 SER A O 1
ATOM 638 N N . LYS A 1 85 ? -0.372 14.343 7.240 1.00 90.81 85 LYS A N 1
ATOM 639 C CA . LYS A 1 85 ? -0.216 14.955 8.574 1.00 90.81 85 LYS A CA 1
ATOM 640 C C . LYS A 1 85 ? -1.074 14.305 9.661 1.00 90.81 85 LYS A C 1
ATOM 642 O O . LYS A 1 85 ? -0.695 14.342 10.820 1.00 90.81 85 LYS A O 1
ATOM 647 N N . PHE A 1 86 ? -2.200 13.706 9.279 1.00 91.50 86 PHE A N 1
ATOM 648 C CA . PHE A 1 86 ? -3.139 13.062 10.199 1.00 91.50 86 PHE A CA 1
ATOM 649 C C . PHE A 1 86 ? -2.751 11.617 10.550 1.00 91.50 86 PHE A C 1
ATOM 651 O O . PHE A 1 86 ? -3.487 10.959 11.276 1.00 91.50 86 PHE A O 1
ATOM 658 N N . LEU A 1 87 ? -1.622 11.093 10.047 1.00 87.88 87 LEU A N 1
ATOM 659 C CA . LEU A 1 87 ? -1.178 9.721 10.328 1.00 87.88 87 LEU A CA 1
ATOM 660 C C . LEU A 1 87 ? -1.019 9.454 11.835 1.00 87.88 87 LEU A C 1
ATOM 662 O O . LEU A 1 87 ? -1.369 8.370 12.297 1.00 87.88 87 LEU A O 1
ATOM 666 N N . SER A 1 88 ? -0.530 10.437 12.599 1.00 87.75 88 SER A N 1
ATOM 667 C CA . SER A 1 88 ? -0.389 10.352 14.062 1.00 87.75 88 SER A CA 1
ATOM 668 C C . SER A 1 88 ? -1.720 10.232 14.800 1.00 87.75 88 SER A C 1
ATOM 670 O O . SER A 1 88 ? -1.751 9.745 15.927 1.00 87.75 88 SER A O 1
ATOM 672 N N . ASP A 1 89 ? -2.809 10.662 14.166 1.00 90.75 89 ASP A N 1
ATOM 673 C CA . ASP A 1 89 ? -4.136 10.737 14.775 1.00 90.75 89 ASP A CA 1
ATOM 674 C C . ASP A 1 89 ? -4.943 9.451 14.528 1.00 90.75 89 ASP A C 1
ATOM 676 O O . ASP A 1 89 ? -6.023 9.254 15.090 1.00 90.75 89 ASP A O 1
ATOM 680 N N . ILE A 1 90 ? -4.426 8.548 13.686 1.00 89.94 90 ILE A N 1
ATOM 681 C CA . ILE A 1 90 ? -5.077 7.285 13.353 1.00 89.94 90 ILE A CA 1
ATOM 682 C C . ILE A 1 90 ? -4.723 6.234 14.403 1.00 89.94 90 ILE A C 1
ATOM 684 O O . ILE A 1 90 ? -3.564 5.881 14.596 1.00 89.94 90 ILE A O 1
ATOM 688 N N . GLN A 1 91 ? -5.751 5.663 15.023 1.00 89.50 91 GLN A N 1
ATOM 689 C CA . GLN A 1 91 ? -5.610 4.522 15.925 1.00 89.50 91 GLN A CA 1
ATOM 690 C C . GLN A 1 91 ? -5.598 3.201 15.140 1.00 89.50 91 GLN A C 1
ATOM 692 O O . GLN A 1 91 ? -6.497 2.952 14.325 1.00 89.50 91 GLN A O 1
ATOM 697 N N . TYR A 1 92 ? -4.606 2.351 15.414 1.00 91.00 92 TYR A N 1
ATOM 698 C CA . TYR A 1 92 ? -4.467 0.993 14.881 1.00 91.00 92 TYR A CA 1
ATOM 699 C C . TYR A 1 92 ? -3.843 0.051 15.915 1.00 91.00 92 TYR A C 1
ATOM 701 O O . TYR A 1 92 ? -3.073 0.478 16.770 1.00 91.00 92 TYR A O 1
ATOM 709 N N . ASP A 1 93 ? -4.183 -1.235 15.824 1.00 88.81 93 ASP A N 1
ATOM 710 C CA . ASP A 1 93 ? -3.752 -2.267 16.778 1.00 88.81 93 ASP A CA 1
ATOM 711 C C . ASP A 1 93 ? -2.551 -3.070 16.248 1.00 88.81 93 ASP A C 1
ATOM 713 O O . ASP A 1 93 ? -1.664 -3.490 16.997 1.00 88.81 93 ASP A O 1
ATOM 717 N N . ILE A 1 94 ? -2.536 -3.303 14.931 1.00 89.75 94 ILE A N 1
ATOM 718 C CA . ILE A 1 94 ? -1.567 -4.156 14.238 1.00 89.75 94 ILE A CA 1
ATOM 719 C C . ILE A 1 94 ? -1.009 -3.406 13.036 1.00 89.75 94 ILE A C 1
ATOM 721 O O . ILE A 1 94 ? -1.738 -2.721 12.317 1.00 89.75 94 ILE A O 1
ATOM 725 N N . VAL A 1 95 ? 0.282 -3.600 12.788 1.00 88.94 95 VAL A N 1
ATOM 726 C CA . VAL A 1 95 ? 0.983 -3.104 11.610 1.00 88.94 95 VAL A CA 1
ATOM 727 C C . VAL A 1 95 ? 1.483 -4.286 10.795 1.00 88.94 95 VAL A C 1
ATOM 729 O O . VAL A 1 95 ? 2.212 -5.135 11.303 1.00 88.94 95 VAL A O 1
ATOM 732 N N . VAL A 1 96 ? 1.132 -4.341 9.514 1.00 89.31 96 VAL A N 1
ATOM 733 C CA . VAL A 1 96 ? 1.684 -5.324 8.576 1.00 89.31 96 VAL A CA 1
ATOM 734 C C . VAL A 1 96 ? 2.594 -4.600 7.596 1.00 89.31 96 VAL A C 1
ATOM 736 O O . VAL A 1 96 ? 2.128 -3.878 6.722 1.00 89.31 96 VAL A O 1
ATOM 739 N N . ASN A 1 97 ? 3.906 -4.768 7.741 1.00 85.88 97 ASN A N 1
ATOM 740 C CA . ASN A 1 97 ? 4.891 -4.119 6.892 1.00 85.88 97 ASN A CA 1
ATOM 741 C C . ASN A 1 97 ? 5.247 -4.974 5.669 1.00 85.88 97 ASN A C 1
ATOM 743 O O . ASN A 1 97 ? 6.010 -5.941 5.774 1.00 85.88 97 ASN A O 1
ATOM 747 N N . THR A 1 98 ? 4.718 -4.574 4.513 1.00 86.19 98 THR A N 1
ATOM 748 C CA . THR A 1 98 ? 4.945 -5.231 3.219 1.00 86.19 98 THR A CA 1
ATOM 749 C C . THR A 1 98 ? 5.902 -4.474 2.300 1.00 86.19 98 THR A C 1
ATOM 751 O O . THR A 1 98 ? 6.315 -5.015 1.275 1.00 86.19 98 THR A O 1
ATOM 754 N N . ALA A 1 99 ? 6.356 -3.275 2.686 1.00 79.12 99 ALA A N 1
ATOM 755 C CA . ALA A 1 99 ? 7.301 -2.454 1.922 1.00 79.12 99 ALA A CA 1
ATOM 756 C C . ALA A 1 99 ? 8.679 -2.330 2.608 1.00 79.12 99 ALA A C 1
ATOM 758 O O . ALA A 1 99 ? 8.787 -2.494 3.827 1.00 79.12 99 ALA A O 1
ATOM 759 N N . PRO A 1 100 ? 9.772 -2.108 1.857 1.00 69.06 100 PRO A N 1
ATOM 760 C CA . PRO A 1 100 ? 11.121 -2.016 2.409 1.00 69.06 100 PRO A CA 1
ATOM 761 C C . PRO A 1 100 ? 11.353 -0.670 3.117 1.00 69.06 100 PRO A C 1
ATOM 763 O O . PRO A 1 100 ? 12.214 0.113 2.733 1.00 69.06 100 PRO A O 1
ATOM 766 N N . THR A 1 101 ? 10.548 -0.368 4.136 1.00 65.88 101 THR A N 1
ATOM 767 C CA . THR A 1 101 ? 10.533 0.931 4.819 1.00 65.88 101 THR A CA 1
ATOM 768 C C . THR A 1 101 ? 10.982 0.793 6.272 1.00 65.88 101 THR A C 1
ATOM 770 O O . THR A 1 101 ? 10.653 -0.186 6.945 1.00 65.88 101 THR A O 1
ATOM 773 N N . GLN A 1 102 ? 11.727 1.785 6.768 1.00 64.56 102 GLN A N 1
ATOM 774 C CA . GLN A 1 102 ? 12.247 1.832 8.144 1.00 64.56 102 GLN A CA 1
ATOM 775 C C . GLN A 1 102 ? 11.334 2.602 9.114 1.00 64.56 102 GLN A C 1
ATOM 777 O O . GLN A 1 102 ? 11.769 3.025 10.187 1.00 64.56 102 GLN A O 1
ATOM 782 N N . PHE A 1 103 ? 10.068 2.817 8.751 1.00 66.56 103 PHE A N 1
ATOM 783 C CA . PHE A 1 103 ? 9.140 3.523 9.624 1.00 66.56 103 PHE A CA 1
ATOM 784 C C . PHE A 1 103 ? 8.929 2.751 10.936 1.00 66.56 103 PHE A C 1
ATOM 786 O O . PHE A 1 103 ? 8.768 1.528 10.946 1.00 66.56 103 PHE A O 1
ATOM 793 N N . LYS A 1 104 ? 8.928 3.483 12.054 1.00 67.12 104 LYS A N 1
ATOM 794 C CA . LYS A 1 104 ? 8.595 2.948 13.376 1.00 67.12 104 LYS A CA 1
ATOM 795 C C . LYS A 1 104 ? 7.134 3.247 13.671 1.00 67.12 104 LYS A C 1
ATOM 797 O O . LYS A 1 104 ? 6.717 4.398 13.584 1.00 67.12 104 LYS A O 1
ATOM 802 N N . PHE A 1 105 ? 6.392 2.223 14.064 1.00 71.19 105 PHE A N 1
ATOM 803 C CA . PHE A 1 105 ? 4.973 2.332 14.383 1.00 71.19 105 PHE A CA 1
ATOM 804 C C . PHE A 1 105 ? 4.687 1.795 15.780 1.00 71.19 105 PHE A C 1
ATOM 806 O O . PHE A 1 105 ? 5.472 1.022 16.335 1.00 71.19 105 PHE A O 1
ATOM 813 N N . GLN A 1 106 ? 3.559 2.214 16.344 1.00 63.69 106 GLN A N 1
ATOM 814 C CA . GLN A 1 106 ? 3.074 1.707 17.622 1.00 63.69 106 GLN A CA 1
ATOM 815 C C . GLN A 1 106 ? 2.200 0.468 17.361 1.00 63.69 106 GLN A C 1
ATOM 81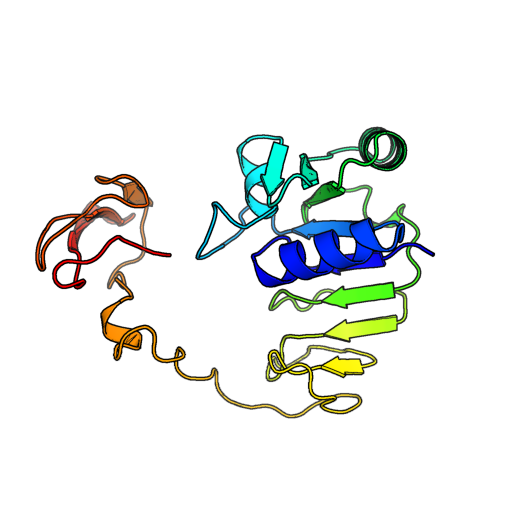7 O O . GLN A 1 106 ? 1.350 0.500 16.482 1.00 63.69 106 GLN A O 1
ATOM 822 N N . GLY A 1 107 ? 2.427 -0.639 18.074 1.00 63.50 107 GLY A N 1
ATOM 823 C CA . GLY A 1 107 ? 1.640 -1.875 17.928 1.00 63.50 107 GLY A CA 1
ATOM 824 C C . GLY A 1 107 ? 2.434 -3.098 17.456 1.00 63.50 107 GLY A C 1
ATOM 825 O O . GLY A 1 107 ? 3.656 -3.058 17.279 1.00 63.50 107 GLY A O 1
ATOM 826 N N . VAL A 1 108 ? 1.732 -4.222 17.281 1.00 70.19 108 VAL A N 1
ATOM 827 C CA . VAL A 1 108 ? 2.350 -5.485 16.843 1.00 70.19 108 VAL A CA 1
ATOM 828 C C . VAL A 1 108 ? 2.714 -5.374 15.369 1.00 70.19 108 VAL A C 1
ATOM 830 O O . VAL A 1 108 ? 1.837 -5.193 14.532 1.00 70.19 108 VAL A O 1
ATOM 833 N N . THR A 1 109 ? 4.001 -5.501 15.042 1.00 66.88 109 THR A N 1
ATOM 834 C CA . THR A 1 109 ? 4.474 -5.395 13.655 1.00 66.88 109 THR A CA 1
ATOM 835 C C . THR A 1 109 ? 4.762 -6.773 13.063 1.00 66.88 109 THR A C 1
ATOM 837 O O . THR A 1 109 ? 5.602 -7.502 13.593 1.00 66.88 109 THR A O 1
ATOM 840 N N . ILE A 1 110 ? 4.123 -7.106 11.943 1.00 75.38 110 ILE A N 1
ATOM 841 C CA . ILE A 1 110 ? 4.382 -8.300 11.127 1.00 75.38 110 ILE A CA 1
ATOM 842 C C . ILE A 1 110 ? 5.068 -7.847 9.842 1.00 75.38 110 ILE A C 1
ATOM 844 O O . ILE A 1 110 ? 4.482 -7.068 9.102 1.00 75.38 110 ILE A O 1
ATOM 848 N N . SER A 1 111 ? 6.283 -8.305 9.541 1.00 73.75 111 SER A N 1
ATOM 849 C CA . SER A 1 111 ? 6.956 -7.934 8.287 1.00 73.75 111 SER A CA 1
ATOM 850 C C . SER A 1 111 ? 7.102 -9.105 7.328 1.00 73.75 111 SER A C 1
ATOM 852 O O . SER A 1 111 ? 7.485 -10.196 7.747 1.00 73.75 111 SER A O 1
ATOM 854 N N . THR A 1 112 ? 6.859 -8.844 6.038 1.00 68.88 112 THR A N 1
ATOM 855 C CA . THR A 1 112 ? 7.170 -9.774 4.940 1.00 68.88 112 THR A CA 1
ATOM 856 C C . THR A 1 112 ? 8.544 -9.535 4.305 1.00 68.88 112 THR A C 1
ATOM 858 O O . THR A 1 112 ? 8.962 -10.286 3.422 1.00 68.88 112 THR A O 1
ATOM 861 N N . ASN A 1 113 ? 9.249 -8.482 4.733 1.00 61.34 113 ASN A N 1
ATOM 862 C CA . ASN A 1 113 ? 10.503 -8.020 4.140 1.00 61.34 113 ASN A CA 1
ATOM 863 C C . ASN A 1 113 ? 11.699 -8.437 4.977 1.00 61.34 113 ASN A C 1
ATOM 865 O O . ASN A 1 113 ? 12.305 -7.663 5.720 1.00 61.34 113 ASN A O 1
ATOM 869 N N . TRP A 1 114 ? 12.021 -9.714 4.836 1.00 53.69 114 TRP A N 1
ATOM 870 C CA . TRP A 1 114 ? 13.203 -10.308 5.432 1.00 53.69 114 TRP A CA 1
ATOM 871 C C . TRP A 1 114 ? 14.485 -9.700 4.835 1.00 53.69 114 TRP A C 1
ATOM 873 O O . TRP A 1 114 ? 14.542 -9.428 3.638 1.00 53.69 114 TRP A O 1
ATOM 883 N N . GLY A 1 115 ? 15.509 -9.487 5.668 1.00 52.50 115 GLY A N 1
ATOM 884 C CA . GLY A 1 115 ? 16.846 -9.067 5.224 1.00 52.50 115 GLY A CA 1
ATOM 885 C C . GLY A 1 115 ? 17.139 -7.560 5.215 1.00 52.50 115 GLY A C 1
ATOM 886 O O . GLY A 1 115 ? 18.282 -7.194 4.957 1.00 52.50 115 GLY A O 1
ATOM 887 N N . ILE A 1 116 ? 16.178 -6.687 5.541 1.00 55.62 116 ILE A N 1
ATOM 888 C CA . ILE A 1 116 ? 16.417 -5.233 5.614 1.00 55.62 116 ILE A CA 1
ATOM 889 C C . ILE A 1 116 ? 16.991 -4.850 6.977 1.00 55.62 116 ILE A C 1
ATOM 891 O O . ILE A 1 116 ? 16.392 -5.094 8.027 1.00 55.62 116 ILE A O 1
ATOM 895 N N . GLU A 1 117 ? 18.158 -4.216 6.953 1.00 54.06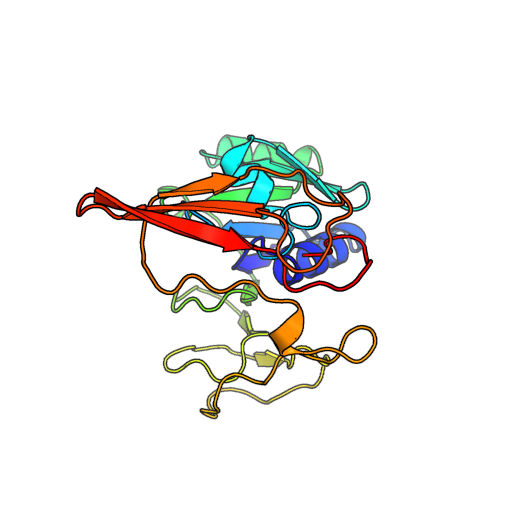 117 GLU A N 1
ATOM 896 C CA . GLU A 1 117 ? 18.827 -3.722 8.147 1.00 54.06 117 GLU A CA 1
ATOM 897 C C . GLU A 1 117 ? 18.046 -2.570 8.799 1.00 54.06 117 GLU A C 1
ATOM 899 O O . GLU A 1 117 ? 17.462 -1.714 8.132 1.00 54.06 117 GLU A O 1
ATOM 904 N N . GLY A 1 118 ? 17.994 -2.577 10.133 1.00 54.28 118 GLY A N 1
ATOM 905 C CA . GLY A 1 118 ? 17.250 -1.586 10.916 1.00 54.28 118 GLY A CA 1
ATOM 906 C C . GLY A 1 118 ? 15.737 -1.818 10.997 1.00 54.28 118 GLY A C 1
ATOM 907 O O . GLY A 1 118 ? 15.068 -1.108 11.747 1.00 54.28 118 GLY A O 1
ATOM 908 N N . LEU A 1 119 ? 15.183 -2.822 10.302 1.00 58.38 119 LEU A N 1
ATOM 909 C CA . LEU A 1 119 ? 13.751 -3.112 10.358 1.00 58.38 119 LEU A CA 1
ATOM 910 C C . LEU A 1 119 ? 13.396 -3.846 11.658 1.00 58.38 119 LEU A C 1
ATOM 912 O O . LEU A 1 119 ? 13.828 -4.972 11.920 1.00 58.38 119 LEU A O 1
ATOM 916 N N . THR A 1 120 ? 12.607 -3.191 12.504 1.00 59.16 120 THR A N 1
ATOM 917 C CA . THR A 1 120 ? 12.169 -3.740 13.787 1.00 59.16 120 THR A CA 1
ATOM 918 C C . THR A 1 120 ? 10.734 -4.232 13.674 1.00 59.16 120 THR A C 1
ATOM 920 O O . THR A 1 120 ? 9.811 -3.424 13.683 1.00 59.16 120 THR A O 1
ATOM 923 N N . ALA A 1 121 ? 10.545 -5.549 13.586 1.00 65.62 121 ALA A N 1
ATOM 924 C CA . ALA A 1 121 ? 9.228 -6.181 13.609 1.00 65.62 121 ALA A CA 1
ATOM 925 C C . ALA A 1 121 ? 9.087 -7.110 14.821 1.00 65.62 121 ALA A C 1
ATOM 927 O O . ALA A 1 121 ? 10.066 -7.725 15.256 1.00 65.62 121 ALA A O 1
ATOM 928 N N . SER A 1 122 ? 7.868 -7.207 15.355 1.00 63.09 122 SER A N 1
ATOM 929 C CA . SER A 1 122 ? 7.509 -8.161 16.409 1.00 63.09 122 SER A CA 1
ATOM 930 C C . SER A 1 122 ? 7.538 -9.589 15.868 1.00 63.09 122 SER A C 1
ATOM 932 O O . SER A 1 122 ? 8.005 -10.491 16.551 1.00 63.09 122 SER A O 1
ATOM 934 N N . ILE A 1 123 ? 7.079 -9.778 14.628 1.00 69.31 123 ILE A N 1
ATOM 935 C CA . ILE A 1 123 ? 7.011 -11.057 13.920 1.00 69.31 123 ILE A CA 1
ATOM 936 C C . ILE A 1 123 ? 7.534 -10.847 12.500 1.00 69.31 123 ILE A C 1
ATOM 938 O O . ILE A 1 123 ? 7.206 -9.856 11.845 1.00 69.31 123 ILE A O 1
ATOM 942 N N . VAL A 1 124 ? 8.317 -11.796 11.997 1.00 63.59 124 VAL A N 1
ATOM 943 C CA . VAL A 1 124 ? 8.714 -11.822 10.588 1.00 63.59 124 VAL A CA 1
ATOM 944 C C . VAL A 1 124 ? 8.152 -13.072 9.925 1.00 63.59 124 VAL A C 1
ATOM 946 O O . VAL A 1 124 ? 8.297 -14.179 10.443 1.00 63.59 124 VAL A O 1
ATOM 949 N N . ILE A 1 125 ? 7.506 -12.891 8.777 1.00 65.62 125 ILE A N 1
ATOM 950 C CA . ILE A 1 125 ? 6.960 -13.964 7.946 1.00 65.62 125 ILE A CA 1
ATOM 951 C C . ILE A 1 125 ? 7.646 -13.869 6.586 1.00 65.62 125 ILE A C 1
ATOM 953 O O . ILE A 1 125 ? 7.759 -12.796 6.011 1.00 65.62 125 ILE A O 1
ATOM 957 N N . GLN A 1 126 ? 8.150 -14.974 6.056 1.00 59.34 126 GLN A N 1
ATOM 958 C CA . GLN A 1 126 ? 8.716 -14.990 4.710 1.00 59.34 126 GLN A CA 1
ATOM 959 C C . GLN A 1 126 ? 7.616 -14.763 3.666 1.00 59.34 126 GLN A C 1
ATOM 961 O O . GLN A 1 126 ? 6.457 -15.094 3.904 1.00 59.34 126 GLN A O 1
ATOM 966 N N . LYS A 1 127 ? 7.973 -14.315 2.456 1.00 62.69 127 LYS A N 1
ATOM 967 C CA . LYS A 1 127 ? 7.025 -14.304 1.322 1.00 62.69 127 LYS A CA 1
ATOM 968 C C . LYS A 1 127 ? 6.416 -15.691 1.043 1.00 62.69 127 LYS A C 1
ATOM 970 O O . LYS A 1 127 ? 5.295 -15.772 0.565 1.00 62.69 127 LYS A O 1
ATOM 975 N N . SER A 1 128 ? 7.115 -16.767 1.423 1.00 62.19 128 SER A N 1
ATOM 976 C CA . SER A 1 128 ? 6.628 -18.155 1.397 1.00 62.19 128 SER A CA 1
ATOM 977 C C . SER A 1 128 ? 5.579 -18.490 2.475 1.00 62.19 128 SER A C 1
ATOM 979 O O . SER A 1 128 ? 5.107 -19.622 2.532 1.00 62.19 128 SER A O 1
ATOM 981 N N . GLY A 1 129 ? 5.250 -17.557 3.373 1.00 60.41 129 GLY A N 1
ATOM 982 C CA . GLY A 1 129 ? 4.338 -17.765 4.502 1.00 60.41 129 GLY A CA 1
ATOM 983 C C . GLY A 1 129 ? 4.980 -18.411 5.736 1.00 60.41 129 GLY A C 1
ATOM 984 O O . GLY A 1 129 ? 4.304 -18.617 6.741 1.00 60.41 129 GLY A O 1
ATOM 985 N N . ARG A 1 130 ? 6.281 -18.730 5.707 1.00 62.59 130 ARG A N 1
ATOM 986 C CA . ARG A 1 130 ? 6.975 -19.350 6.848 1.00 62.59 130 ARG A CA 1
ATOM 987 C C . ARG A 1 130 ? 7.310 -18.328 7.931 1.00 62.59 130 ARG A C 1
ATOM 989 O O . ARG A 1 130 ? 7.884 -17.282 7.634 1.00 62.59 130 ARG A O 1
ATOM 996 N N . TYR A 1 131 ? 7.022 -18.659 9.188 1.00 71.31 131 TYR A N 1
ATOM 997 C CA . TYR A 1 131 ? 7.504 -17.886 10.333 1.00 71.31 131 TYR A CA 1
ATOM 998 C C . TYR A 1 131 ? 9.038 -17.873 10.354 1.00 71.31 131 TYR A C 1
ATOM 1000 O O . TYR A 1 131 ? 9.676 -18.923 10.303 1.00 71.31 131 TYR A O 1
ATOM 1008 N N . ALA A 1 132 ? 9.620 -16.677 10.414 1.00 58.91 132 ALA A N 1
ATOM 1009 C CA . ALA A 1 132 ? 11.063 -16.451 10.360 1.00 58.91 132 ALA A CA 1
ATOM 1010 C C . ALA A 1 132 ? 11.661 -15.993 11.702 1.00 58.91 132 ALA A C 1
ATOM 1012 O O . ALA A 1 132 ? 12.862 -15.733 11.764 1.00 58.91 132 ALA A O 1
ATOM 1013 N N . GLY A 1 133 ? 10.853 -15.894 12.766 1.00 66.06 133 GLY A N 1
ATOM 1014 C CA . GLY A 1 133 ? 11.303 -15.484 14.099 1.00 66.06 133 GLY A CA 1
ATOM 1015 C C . GLY A 1 133 ? 10.893 -14.066 14.514 1.00 66.06 133 GLY A C 1
ATOM 1016 O O . GLY A 1 133 ? 10.140 -13.370 13.827 1.00 66.06 133 GLY A O 1
ATOM 1017 N N . THR A 1 134 ? 11.438 -13.638 15.656 1.00 62.53 134 THR A N 1
ATOM 1018 C CA . THR A 1 134 ? 11.343 -12.282 16.213 1.00 62.53 134 THR A CA 1
ATOM 1019 C C . THR A 1 134 ? 12.724 -11.608 16.124 1.00 62.53 134 THR A C 1
ATOM 1021 O O . THR A 1 134 ? 13.633 -11.984 16.855 1.00 62.53 134 THR A O 1
ATOM 1024 N N . ARG A 1 135 ? 12.876 -10.612 15.237 1.00 57.66 135 ARG A N 1
ATOM 1025 C CA . ARG A 1 135 ? 14.105 -9.836 14.917 1.00 57.66 135 ARG A CA 1
ATOM 1026 C C . ARG A 1 135 ? 15.337 -10.568 14.330 1.00 57.66 135 ARG A C 1
ATOM 1028 O O . ARG A 1 135 ? 15.739 -11.644 14.741 1.00 57.66 135 ARG A O 1
ATOM 1035 N N . GLN A 1 136 ? 15.937 -9.834 13.381 1.00 48.72 136 GLN A N 1
ATOM 1036 C CA . GLN A 1 136 ? 17.258 -9.898 12.731 1.00 48.72 136 GLN A CA 1
ATOM 1037 C C . GLN A 1 136 ? 17.817 -11.252 12.262 1.00 48.72 136 GLN A C 1
ATOM 1039 O O . GLN A 1 136 ? 18.447 -11.998 13.005 1.00 48.72 136 GLN A O 1
ATOM 1044 N N . LYS A 1 137 ? 17.815 -11.421 10.935 1.00 42.06 137 LYS A N 1
ATOM 1045 C CA . LYS A 1 137 ? 19.022 -11.844 10.219 1.00 42.06 137 LYS A CA 1
ATOM 1046 C C . LYS A 1 137 ? 19.138 -11.074 8.903 1.00 42.06 137 LYS A C 1
ATOM 1048 O O . LYS A 1 137 ? 18.163 -10.927 8.172 1.00 42.06 137 LYS A O 1
ATOM 1053 N N . GLN A 1 138 ? 20.328 -10.534 8.673 1.00 42.12 138 GLN A N 1
ATOM 1054 C CA . GLN A 1 138 ? 20.754 -9.845 7.458 1.00 42.12 138 GLN A CA 1
ATOM 1055 C C . GLN A 1 138 ? 20.930 -10.902 6.357 1.00 42.12 138 GLN A C 1
ATOM 1057 O O . GLN A 1 138 ? 21.590 -11.917 6.593 1.00 42.12 138 GLN A O 1
ATOM 1062 N N . GLN A 1 139 ? 20.350 -10.702 5.173 1.00 45.78 139 GLN A N 1
ATOM 1063 C CA . GLN A 1 139 ? 20.702 -11.509 4.002 1.00 45.78 139 GLN A CA 1
ATOM 1064 C C . GLN A 1 139 ? 20.426 -10.741 2.702 1.00 45.78 139 GLN A C 1
ATOM 1066 O O . GLN A 1 139 ? 19.510 -9.924 2.647 1.00 45.78 139 GLN A O 1
ATOM 1071 N N . LYS A 1 140 ? 21.257 -10.990 1.678 1.00 41.72 140 LYS A N 1
ATOM 1072 C CA . LYS A 1 140 ? 21.199 -10.368 0.340 1.00 41.72 140 LYS A CA 1
ATOM 1073 C C . LYS A 1 140 ? 19.818 -10.530 -0.313 1.00 41.72 140 LYS A C 1
ATOM 1075 O O . LYS A 1 140 ? 19.167 -11.553 -0.111 1.00 41.72 140 LYS A O 1
ATOM 1080 N N . MET A 1 141 ? 19.423 -9.546 -1.136 1.00 43.16 141 MET A N 1
ATOM 1081 C CA . MET A 1 141 ? 18.259 -9.654 -2.029 1.00 43.16 141 MET A CA 1
ATOM 1082 C C . MET A 1 141 ? 18.289 -10.990 -2.780 1.00 43.16 141 MET A C 1
ATOM 1084 O O . MET A 1 141 ? 19.331 -11.373 -3.313 1.00 43.16 141 MET A O 1
ATOM 1088 N N . SER A 1 142 ? 17.156 -11.691 -2.794 1.00 51.66 142 SER A N 1
ATOM 1089 C CA . SER A 1 142 ? 16.990 -12.921 -3.567 1.00 51.66 142 SER A CA 1
ATOM 1090 C C . SER A 1 142 ? 16.919 -12.609 -5.059 1.00 51.66 142 SER A C 1
ATOM 1092 O O . SER A 1 142 ? 16.416 -11.560 -5.464 1.00 51.66 142 SER A O 1
ATOM 1094 N N . GLU A 1 143 ? 17.424 -13.535 -5.869 1.00 57.12 143 GLU A N 1
ATOM 1095 C CA . GLU A 1 143 ? 17.235 -13.518 -7.317 1.00 57.12 143 GLU A CA 1
ATOM 1096 C C . GLU A 1 143 ? 15.733 -13.596 -7.661 1.00 57.12 143 GLU A C 1
ATOM 1098 O O . GLU A 1 143 ? 14.973 -14.239 -6.923 1.00 57.12 143 GLU A O 1
ATOM 1103 N N . PRO A 1 144 ? 15.273 -12.954 -8.752 1.00 58.00 144 PRO A N 1
ATOM 1104 C CA . PRO A 1 144 ? 13.891 -13.067 -9.195 1.00 58.00 144 PRO A CA 1
ATOM 1105 C C . PRO A 1 144 ? 13.523 -14.530 -9.465 1.00 58.00 144 PRO A C 1
ATOM 1107 O O . PRO A 1 144 ? 14.250 -15.245 -10.151 1.00 58.00 144 PRO A O 1
ATOM 1110 N N . GLU A 1 145 ? 12.360 -14.969 -8.979 1.00 58.47 145 GLU A N 1
ATOM 1111 C CA . GLU A 1 145 ? 11.845 -16.306 -9.295 1.00 58.47 145 GLU A CA 1
ATOM 1112 C C . GLU A 1 145 ? 11.652 -16.479 -10.807 1.00 58.47 145 GLU A C 1
ATOM 1114 O O . GLU A 1 145 ? 11.176 -15.563 -11.490 1.00 58.47 145 GLU A O 1
ATOM 1119 N N . LEU A 1 146 ? 11.968 -17.672 -11.316 1.00 64.56 146 LEU A N 1
ATOM 1120 C CA . LEU A 1 146 ? 11.781 -18.037 -12.719 1.00 64.56 146 LEU A CA 1
ATOM 1121 C C . LEU A 1 146 ? 10.292 -17.987 -13.088 1.00 64.56 146 LEU A C 1
ATOM 1123 O O . LEU A 1 146 ? 9.476 -18.704 -12.513 1.00 64.56 146 LEU A O 1
ATOM 1127 N N . ILE A 1 147 ? 9.936 -17.195 -14.099 1.00 59.03 147 ILE A N 1
ATOM 1128 C CA . ILE A 1 147 ? 8.597 -17.219 -14.703 1.00 59.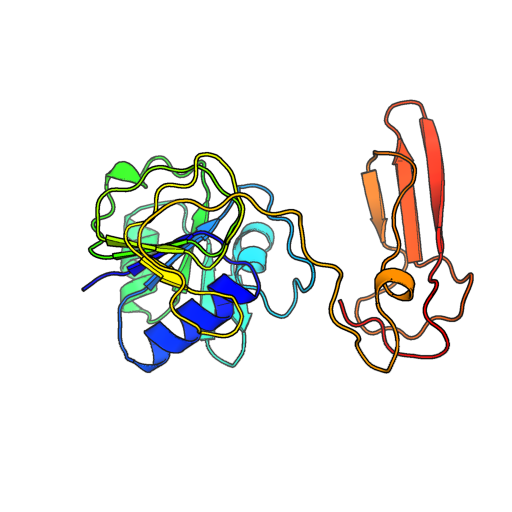03 147 ILE A CA 1
ATOM 1129 C C . ILE A 1 147 ? 8.758 -17.672 -16.146 1.00 59.03 147 ILE A C 1
ATOM 1131 O O . ILE A 1 147 ? 9.433 -17.025 -16.941 1.00 59.03 147 ILE A O 1
ATOM 1135 N N . GLY A 1 148 ? 8.154 -18.814 -16.485 1.00 64.75 148 GLY A N 1
ATOM 1136 C CA . GLY A 1 148 ? 8.244 -19.380 -17.833 1.00 64.75 148 GLY A CA 1
ATOM 1137 C C . GLY A 1 148 ? 9.665 -19.755 -18.271 1.00 64.75 148 GLY A C 1
ATOM 1138 O O . GLY A 1 148 ? 9.900 -19.820 -19.471 1.00 64.75 148 GLY A O 1
ATOM 1139 N N . GLY A 1 149 ? 10.583 -19.983 -17.323 1.00 74.69 149 GLY A N 1
ATOM 1140 C CA . GLY A 1 149 ? 11.988 -20.318 -17.584 1.00 74.69 149 GLY A CA 1
ATOM 1141 C C . GLY A 1 149 ? 12.966 -19.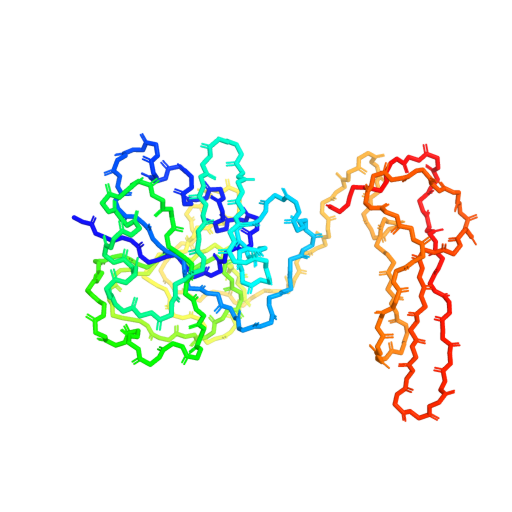139 -17.550 1.00 74.69 149 GLY A C 1
ATOM 1142 O O . GLY A 1 149 ? 14.150 -19.371 -17.745 1.00 74.69 149 GLY A O 1
ATOM 1143 N N . TYR A 1 150 ? 12.500 -17.917 -17.266 1.00 64.38 150 TYR A N 1
ATOM 1144 C CA . TYR A 1 150 ? 13.317 -16.695 -17.311 1.00 64.38 150 TYR A CA 1
ATOM 1145 C C . TYR A 1 150 ? 13.294 -15.942 -15.971 1.00 64.38 150 TYR A C 1
ATOM 1147 O O . TYR A 1 150 ? 12.235 -15.849 -15.328 1.00 64.38 150 TYR A O 1
ATOM 1155 N N . SER A 1 151 ? 14.446 -15.411 -15.552 1.00 74.56 151 SER A N 1
ATOM 1156 C CA . SER A 1 151 ? 14.637 -14.631 -14.323 1.00 74.56 151 SER A CA 1
ATOM 1157 C C . SER A 1 151 ? 14.859 -13.152 -14.654 1.00 74.56 151 SER A C 1
ATOM 1159 O O . SER A 1 151 ? 13.880 -12.415 -14.746 1.00 74.56 151 SER A O 1
ATOM 1161 N N . PHE A 1 152 ? 16.107 -12.718 -14.844 1.00 67.00 152 PHE A N 1
ATOM 1162 C CA . PHE A 1 152 ? 16.491 -11.332 -15.121 1.00 67.00 152 PHE A CA 1
ATOM 1163 C C . PHE A 1 152 ? 16.201 -10.907 -16.560 1.00 67.00 152 PHE A C 1
ATOM 1165 O O . PHE A 1 152 ? 15.969 -9.731 -16.799 1.00 67.00 152 PHE A O 1
ATOM 1172 N N . GLU A 1 153 ? 16.117 -11.850 -17.498 1.00 69.19 153 GLU A N 1
ATOM 1173 C CA . GLU A 1 153 ? 15.919 -11.594 -18.935 1.00 69.19 153 GLU A CA 1
ATOM 1174 C C . GLU A 1 153 ? 14.541 -10.984 -19.260 1.00 69.19 153 GLU A C 1
ATOM 1176 O O . GLU A 1 153 ? 14.240 -10.634 -20.399 1.00 69.19 153 GLU A O 1
ATOM 1181 N N . ARG A 1 154 ? 13.655 -10.888 -18.261 1.00 68.25 154 ARG A N 1
ATOM 1182 C CA . ARG A 1 154 ? 12.347 -10.227 -18.373 1.00 68.25 154 ARG A CA 1
ATOM 1183 C C . ARG A 1 154 ? 12.341 -8.793 -17.837 1.00 68.25 154 ARG A C 1
ATOM 1185 O O . ARG A 1 154 ? 11.301 -8.140 -17.899 1.00 68.25 154 ARG A O 1
ATOM 1192 N N . GLU A 1 155 ? 13.437 -8.337 -17.237 1.00 71.00 155 GLU A N 1
ATOM 1193 C CA . GLU A 1 155 ? 13.550 -7.018 -16.620 1.00 71.00 155 GLU A CA 1
ATOM 1194 C C . GLU A 1 155 ? 14.377 -6.095 -17.518 1.00 71.00 155 GLU A C 1
ATOM 1196 O O . GLU A 1 155 ? 15.584 -6.264 -17.633 1.00 71.00 155 GLU A O 1
ATOM 1201 N N . ALA A 1 156 ? 13.745 -5.077 -18.105 1.00 72.19 156 ALA A N 1
ATOM 1202 C CA . ALA A 1 156 ? 14.485 -3.977 -18.721 1.00 72.19 156 ALA A CA 1
ATOM 1203 C C . ALA A 1 156 ? 15.059 -3.077 -17.619 1.00 72.19 156 ALA A C 1
ATOM 1205 O O . ALA A 1 156 ? 14.326 -2.640 -16.722 1.00 72.19 156 ALA A O 1
ATOM 1206 N N . ARG A 1 157 ? 16.370 -2.828 -17.665 1.00 70.44 157 ARG A N 1
ATOM 1207 C CA . ARG A 1 157 ? 17.083 -2.010 -16.684 1.00 70.44 157 ARG A CA 1
ATOM 1208 C C . ARG A 1 157 ? 17.811 -0.884 -17.390 1.00 70.44 157 ARG A C 1
ATOM 1210 O O . ARG A 1 157 ? 18.712 -1.120 -18.183 1.00 70.44 157 ARG A O 1
ATOM 1217 N N . ALA A 1 158 ? 17.448 0.328 -17.002 1.00 73.00 158 ALA A N 1
ATOM 1218 C CA . ALA A 1 158 ? 18.121 1.529 -17.442 1.00 73.00 158 ALA A CA 1
ATOM 1219 C C . ALA A 1 158 ? 19.567 1.577 -16.948 1.00 73.00 158 ALA A C 1
ATOM 1221 O O . ALA A 1 158 ? 19.834 1.301 -15.775 1.00 73.00 158 ALA A O 1
ATOM 1222 N N . GLU A 1 159 ? 20.475 1.999 -17.822 1.00 75.69 159 GLU A N 1
ATOM 1223 C CA . GLU A 1 159 ? 21.867 2.276 -17.450 1.00 75.69 159 GLU A CA 1
ATOM 1224 C C . GLU A 1 159 ? 22.010 3.685 -16.863 1.00 75.69 159 GLU A C 1
ATOM 1226 O O . GLU A 1 159 ? 22.892 3.935 -16.041 1.00 75.69 159 GLU A O 1
ATOM 1231 N N . ILE A 1 160 ? 21.105 4.595 -17.243 1.00 77.56 160 ILE A N 1
ATOM 1232 C CA . ILE A 1 160 ? 21.073 5.980 -16.772 1.00 77.56 160 ILE A CA 1
ATOM 1233 C C . ILE A 1 160 ? 19.814 6.279 -15.952 1.00 77.56 160 ILE A C 1
ATOM 1235 O O . ILE A 1 160 ? 18.729 5.752 -16.198 1.00 77.56 160 ILE A O 1
ATOM 1239 N N . GLY A 1 161 ? 19.956 7.181 -14.980 1.00 76.38 161 GLY A N 1
ATOM 1240 C CA . GLY A 1 161 ? 18.819 7.806 -14.305 1.00 76.38 161 GLY A CA 1
ATOM 1241 C C . GLY A 1 161 ? 18.224 8.932 -15.154 1.00 76.38 161 GLY A C 1
ATOM 1242 O O . GLY A 1 161 ? 18.951 9.637 -15.853 1.00 76.38 161 GLY A O 1
ATOM 1243 N N . GLY A 1 162 ? 16.904 9.116 -15.091 1.00 83.88 162 GLY A N 1
ATOM 1244 C CA . GLY A 1 162 ? 16.233 10.188 -15.822 1.00 83.88 162 GLY A CA 1
ATOM 1245 C C . GLY A 1 162 ? 14.715 10.050 -15.878 1.00 83.88 162 GLY A C 1
ATOM 1246 O O . GLY A 1 162 ? 14.114 9.174 -15.247 1.00 83.88 162 GLY A O 1
ATOM 1247 N N . ARG A 1 163 ? 14.077 10.921 -16.662 1.00 82.81 163 ARG A N 1
ATOM 1248 C CA . ARG A 1 163 ? 12.626 10.926 -16.860 1.00 82.81 163 ARG A CA 1
ATOM 1249 C C . ARG A 1 163 ? 12.215 9.845 -17.857 1.00 82.81 163 ARG A C 1
ATOM 1251 O O . ARG A 1 163 ? 12.552 9.917 -19.035 1.00 82.81 163 ARG A O 1
ATOM 1258 N N . TRP A 1 164 ? 11.421 8.882 -17.392 1.00 84.44 164 TRP A N 1
ATOM 1259 C CA . TRP A 1 164 ? 10.856 7.818 -18.224 1.00 84.44 164 TRP A CA 1
ATOM 1260 C C . TRP A 1 164 ? 9.608 8.263 -18.997 1.00 84.44 164 TRP A C 1
ATOM 1262 O O . TRP A 1 164 ? 8.645 8.756 -18.405 1.00 84.44 164 TRP A O 1
ATOM 1272 N N . THR A 1 165 ? 9.584 7.981 -20.300 1.00 86.94 165 THR A N 1
ATOM 1273 C CA . THR A 1 165 ? 8.414 8.122 -21.175 1.00 86.94 165 THR A CA 1
ATOM 1274 C C . THR A 1 165 ? 8.096 6.788 -21.849 1.00 86.94 165 THR A C 1
ATOM 1276 O O . THR A 1 165 ? 8.856 6.308 -22.690 1.00 86.94 165 THR A O 1
ATOM 1279 N N . ALA A 1 166 ? 6.947 6.195 -21.517 1.00 86.19 166 ALA A N 1
ATOM 1280 C CA . ALA A 1 166 ? 6.498 4.941 -22.121 1.00 86.19 166 ALA A CA 1
ATOM 1281 C C . ALA A 1 166 ? 6.107 5.125 -23.603 1.00 86.19 166 ALA A C 1
ATOM 1283 O O . ALA A 1 166 ? 5.432 6.091 -23.962 1.00 86.19 166 ALA A O 1
ATOM 1284 N N . LYS A 1 167 ? 6.496 4.173 -24.462 1.00 85.38 167 LYS A N 1
ATOM 1285 C CA . LYS A 1 167 ? 6.120 4.103 -25.893 1.00 85.38 167 LYS A CA 1
ATOM 1286 C C . LYS A 1 167 ? 5.141 2.961 -26.207 1.00 85.38 167 LYS A C 1
ATOM 1288 O O . LYS A 1 167 ? 4.703 2.828 -27.353 1.00 85.38 167 LYS A O 1
ATOM 1293 N N . ARG A 1 168 ? 4.823 2.138 -25.205 1.00 81.62 168 ARG A N 1
ATOM 1294 C CA . ARG A 1 168 ? 3.961 0.951 -25.286 1.00 81.62 168 ARG A CA 1
ATOM 1295 C C . ARG A 1 168 ? 3.050 0.862 -24.064 1.00 81.62 168 ARG A C 1
ATOM 1297 O O . ARG A 1 168 ? 3.418 1.317 -22.979 1.00 81.62 168 ARG A O 1
ATOM 1304 N N . GLY A 1 169 ? 1.872 0.275 -24.247 1.00 76.88 169 GLY A N 1
ATOM 1305 C CA . GLY A 1 169 ? 0.935 -0.042 -23.171 1.00 76.88 169 GLY A CA 1
ATOM 1306 C C . GLY A 1 169 ? 1.280 -1.342 -22.435 1.00 76.88 169 GLY A C 1
ATOM 1307 O O . GLY A 1 169 ? 1.870 -2.266 -22.996 1.00 76.88 169 GLY A O 1
ATOM 1308 N N . ILE A 1 170 ? 0.872 -1.448 -21.166 1.00 74.31 170 ILE A N 1
ATOM 1309 C CA . ILE A 1 170 ? 1.001 -2.699 -20.401 1.00 74.31 170 ILE A CA 1
ATOM 1310 C C . ILE A 1 170 ? 0.151 -3.787 -21.067 1.00 74.31 170 ILE A C 1
ATOM 1312 O O . ILE A 1 170 ? -1.037 -3.595 -21.324 1.00 74.31 170 ILE A O 1
ATOM 1316 N N . GLY A 1 171 ? 0.753 -4.954 -21.299 1.00 71.81 171 GLY A N 1
ATOM 1317 C CA . GLY A 1 171 ? 0.089 -6.094 -21.924 1.00 71.81 171 GLY A CA 1
ATOM 1318 C C . GLY A 1 171 ? 0.121 -6.103 -23.454 1.00 71.81 171 GLY A C 1
ATOM 1319 O O . GLY A 1 171 ? -0.412 -7.047 -24.042 1.00 71.81 171 GLY A O 1
ATOM 1320 N N . GLU A 1 172 ? 0.752 -5.111 -24.091 1.00 75.50 172 GLU A N 1
ATOM 1321 C CA . GLU A 1 172 ? 1.091 -5.170 -25.515 1.00 75.50 172 GLU A CA 1
ATOM 1322 C C . GLU A 1 172 ? 2.165 -6.237 -25.783 1.00 75.50 172 GLU A C 1
ATOM 1324 O O . GLU A 1 172 ? 2.986 -6.572 -24.922 1.00 75.50 172 GLU A O 1
ATOM 1329 N N . PHE A 1 173 ? 2.136 -6.801 -26.990 1.00 72.69 173 PHE A N 1
ATOM 1330 C CA . PHE A 1 173 ? 3.174 -7.710 -27.465 1.00 72.69 173 PHE A CA 1
ATOM 1331 C C . PHE A 1 173 ? 4.333 -6.904 -28.040 1.00 72.69 173 PHE A C 1
ATOM 1333 O O . PHE A 1 173 ? 4.114 -5.985 -28.827 1.00 72.69 173 PHE A O 1
ATOM 1340 N N . VAL A 1 174 ? 5.558 -7.294 -27.695 1.00 75.06 174 VAL A N 1
ATOM 1341 C CA . VAL A 1 174 ? 6.771 -6.765 -28.324 1.00 75.06 174 VAL A CA 1
ATOM 1342 C C . VAL A 1 174 ? 7.692 -7.914 -28.716 1.00 75.06 174 VAL A C 1
ATOM 1344 O O . VAL A 1 174 ? 7.552 -9.037 -28.221 1.00 75.06 174 VAL A O 1
ATOM 1347 N N . LYS A 1 175 ? 8.642 -7.619 -29.595 1.00 73.19 175 LYS A N 1
ATOM 1348 C CA . LYS A 1 175 ? 9.778 -8.481 -29.918 1.00 73.19 175 LYS A CA 1
ATOM 1349 C C . LYS A 1 175 ? 11.042 -7.968 -29.234 1.00 73.19 175 LYS A C 1
ATOM 1351 O O . LYS A 1 175 ? 11.103 -6.810 -28.824 1.00 73.19 175 LYS A O 1
ATOM 1356 N N . ILE A 1 176 ? 12.064 -8.824 -29.161 1.00 71.81 176 ILE A N 1
ATOM 1357 C CA . ILE A 1 176 ? 13.398 -8.376 -28.751 1.00 71.81 176 ILE A CA 1
ATOM 1358 C C . ILE A 1 176 ? 13.828 -7.194 -29.623 1.00 71.81 176 ILE A C 1
ATOM 1360 O O . ILE A 1 176 ? 13.759 -7.279 -30.850 1.00 71.81 176 ILE A O 1
ATOM 1364 N N . GLY A 1 177 ? 14.277 -6.117 -28.979 1.00 74.88 177 GLY A N 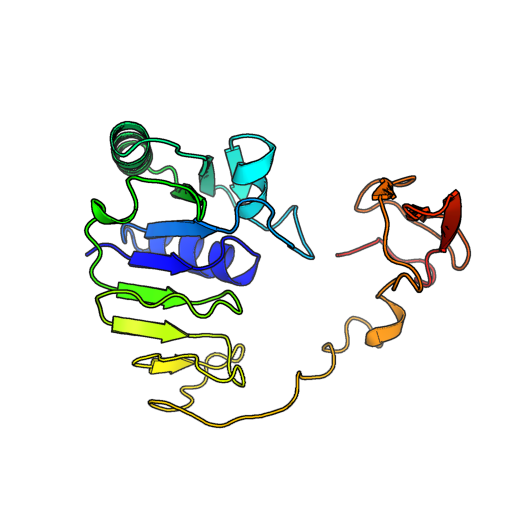1
ATOM 1365 C CA . GLY A 1 177 ? 14.755 -4.905 -29.642 1.00 74.88 177 GLY A CA 1
ATOM 1366 C C . GLY A 1 177 ? 13.670 -3.869 -29.950 1.00 74.88 177 GLY A C 1
ATOM 1367 O O . GLY A 1 177 ? 14.004 -2.753 -30.344 1.00 74.88 177 GLY A O 1
ATOM 1368 N N . ASP A 1 178 ? 12.385 -4.174 -29.734 1.00 79.38 178 ASP A N 1
ATOM 1369 C CA . ASP A 1 178 ? 11.329 -3.170 -29.881 1.00 79.38 178 ASP A CA 1
ATOM 1370 C C . ASP A 1 178 ? 11.447 -2.105 -28.777 1.00 79.38 178 ASP A C 1
ATOM 1372 O O . ASP A 1 178 ? 11.532 -2.460 -27.597 1.00 79.38 178 ASP A O 1
ATOM 1376 N N . PRO A 1 179 ? 11.383 -0.802 -29.111 1.00 81.88 179 PRO A N 1
ATOM 1377 C CA . PRO A 1 179 ? 11.442 0.256 -28.114 1.00 81.88 179 PRO A CA 1
ATOM 1378 C C . PRO A 1 179 ? 10.179 0.248 -27.245 1.00 81.88 179 PRO A C 1
ATOM 1380 O O . PRO A 1 179 ? 9.056 0.389 -27.744 1.00 81.88 179 PRO A O 1
ATOM 1383 N N . ILE A 1 180 ? 10.365 0.119 -25.934 1.00 86.19 180 ILE A N 1
ATOM 1384 C CA . ILE A 1 180 ? 9.288 0.124 -24.930 1.00 86.19 180 ILE A CA 1
ATOM 1385 C C . ILE A 1 180 ? 9.134 1.486 -24.249 1.00 86.19 180 ILE A C 1
ATOM 1387 O O . ILE A 1 180 ? 8.045 1.835 -23.784 1.00 86.19 180 ILE A O 1
ATOM 1391 N N . GLY A 1 181 ? 10.186 2.301 -24.264 1.00 88.06 181 GLY A N 1
ATOM 1392 C CA . GLY A 1 181 ? 10.155 3.679 -23.799 1.00 88.06 181 GLY A CA 1
ATOM 1393 C C . GLY A 1 181 ? 11.514 4.354 -23.900 1.00 88.06 181 GLY A C 1
ATOM 1394 O O . GLY A 1 181 ? 12.461 3.803 -24.456 1.00 88.06 181 GLY A O 1
ATOM 1395 N N . VAL A 1 182 ? 11.577 5.585 -23.409 1.00 87.75 182 VAL A N 1
ATOM 1396 C CA . VAL A 1 182 ? 12.760 6.443 -23.487 1.00 87.75 182 VAL A CA 1
ATOM 1397 C C . VAL A 1 182 ? 13.029 7.057 -22.122 1.00 87.75 182 VAL A C 1
ATOM 1399 O O . VAL A 1 182 ? 12.089 7.449 -21.429 1.00 87.75 182 VAL A O 1
ATOM 1402 N N . ILE A 1 183 ? 14.303 7.151 -21.756 1.00 86.25 183 ILE A N 1
ATOM 1403 C CA . ILE A 1 183 ? 14.800 7.854 -20.577 1.00 86.25 183 ILE A CA 1
ATOM 1404 C C . ILE A 1 183 ? 15.584 9.069 -21.050 1.00 86.25 183 ILE A C 1
ATOM 1406 O O . ILE A 1 183 ? 16.538 8.941 -21.813 1.00 86.25 183 ILE A O 1
ATOM 1410 N N . GLU A 1 184 ? 15.172 10.243 -20.592 1.00 87.00 184 GLU A N 1
ATOM 1411 C CA . GLU A 1 184 ? 15.909 11.494 -20.770 1.00 87.00 184 GLU A CA 1
ATOM 1412 C C . GLU A 1 184 ? 16.649 11.800 -19.465 1.00 87.00 184 GLU A C 1
ATOM 1414 O O . GLU A 1 184 ? 16.000 11.971 -18.430 1.00 87.00 184 GLU A O 1
ATOM 1419 N N . SER A 1 185 ? 17.983 11.829 -19.489 1.00 83.00 185 SER A N 1
ATOM 1420 C CA . SER A 1 185 ? 18.772 12.227 -18.323 1.00 83.00 185 SER A CA 1
ATOM 1421 C C . SER A 1 185 ? 18.723 13.737 -18.118 1.00 83.00 185 SER A C 1
ATOM 1423 O O . SER A 1 185 ? 18.551 14.511 -19.063 1.00 83.00 185 SER A O 1
ATOM 1425 N N . ASP A 1 186 ? 18.945 14.162 -16.877 1.00 74.19 186 ASP A N 1
ATOM 1426 C CA . ASP A 1 186 ? 18.980 15.583 -16.518 1.00 74.19 186 ASP A CA 1
ATOM 1427 C C . ASP A 1 186 ? 20.152 16.337 -17.189 1.00 74.19 186 ASP A C 1
ATOM 1429 O O . ASP A 1 186 ? 20.128 17.561 -17.293 1.00 74.19 186 ASP A O 1
ATOM 1433 N N . GLU A 1 187 ? 21.146 15.609 -17.712 1.00 77.19 187 GLU A N 1
ATOM 1434 C CA . GLU A 1 187 ? 22.298 16.134 -18.463 1.00 77.19 187 GLU A CA 1
ATOM 1435 C C . GLU A 1 187 ? 22.082 16.135 -19.994 1.00 77.19 187 GLU A C 1
ATOM 1437 O O . GLU A 1 187 ? 22.995 16.458 -20.754 1.00 77.19 187 GLU A O 1
ATOM 1442 N N . GLY A 1 188 ? 20.879 15.788 -20.470 1.00 68.00 188 GLY A N 1
ATOM 1443 C CA . GLY A 1 188 ? 20.519 15.804 -21.895 1.00 68.00 188 GLY A CA 1
ATOM 1444 C C . GLY A 1 188 ? 20.848 14.521 -22.670 1.00 68.00 188 GLY A C 1
ATOM 1445 O O . GLY A 1 188 ? 20.777 14.512 -23.899 1.00 68.00 188 GLY A O 1
ATOM 1446 N N . GLY A 1 189 ? 21.192 13.432 -21.979 1.00 67.38 189 GLY A N 1
ATOM 1447 C CA . GLY A 1 189 ? 21.355 12.105 -22.574 1.00 67.38 189 GLY A CA 1
ATOM 1448 C C . GLY A 1 189 ? 20.005 11.440 -22.853 1.00 67.38 189 GLY A C 1
ATOM 1449 O O . GLY A 1 189 ? 19.061 11.593 -22.082 1.00 67.38 189 GLY A O 1
ATOM 1450 N N . LEU A 1 190 ? 19.906 10.686 -23.949 1.00 64.50 190 LEU A N 1
ATOM 1451 C CA . LEU A 1 190 ? 18.691 9.965 -24.339 1.00 64.50 190 LEU A CA 1
ATOM 1452 C C . LEU A 1 190 ? 18.997 8.466 -24.440 1.00 64.50 190 LEU A C 1
ATOM 1454 O O . LEU A 1 190 ? 19.794 8.058 -25.284 1.00 64.50 190 LEU A O 1
ATOM 1458 N N . GLN A 1 191 ? 18.351 7.647 -23.612 1.00 72.19 191 GLN A N 1
ATOM 1459 C CA . GLN A 1 191 ? 18.424 6.185 -23.680 1.00 72.19 191 GLN A CA 1
ATOM 1460 C C . GLN A 1 191 ? 17.081 5.628 -24.143 1.00 72.19 191 GLN A C 1
ATOM 1462 O O . GLN A 1 191 ? 16.035 5.935 -23.577 1.00 72.19 191 GLN A O 1
ATOM 1467 N N . THR A 1 192 ? 17.099 4.810 -25.194 1.00 72.50 192 THR A N 1
ATOM 1468 C CA . THR A 1 192 ? 15.917 4.048 -25.611 1.00 72.50 192 THR A CA 1
ATOM 1469 C C . THR A 1 192 ? 15.968 2.691 -24.933 1.00 72.50 192 THR A C 1
ATOM 1471 O O . THR A 1 192 ? 16.882 1.914 -25.190 1.00 72.50 192 THR A O 1
ATOM 1474 N N . GLU A 1 193 ? 14.978 2.397 -24.097 1.00 71.56 193 GLU A N 1
ATOM 1475 C CA . GLU A 1 193 ? 14.818 1.064 -23.529 1.00 71.56 193 GLU A CA 1
ATOM 1476 C C . GLU A 1 193 ? 14.131 0.178 -24.558 1.00 71.56 193 GLU A C 1
ATOM 1478 O O . GLU A 1 193 ? 13.073 0.527 -25.101 1.00 71.56 193 GLU A O 1
ATOM 1483 N N . SER A 1 194 ? 14.727 -0.980 -24.809 1.00 63.72 194 SER A N 1
ATOM 1484 C CA . SER A 1 194 ? 14.157 -1.990 -25.686 1.00 63.72 194 SER A CA 1
ATOM 1485 C C . SER A 1 194 ? 13.688 -3.189 -24.879 1.00 63.72 194 SER A C 1
ATOM 1487 O O . SER A 1 194 ? 14.195 -3.482 -23.798 1.00 63.72 194 SER A O 1
ATOM 1489 N N . GLY A 1 195 ? 12.662 -3.863 -25.379 1.00 55.16 195 GLY A N 1
ATOM 1490 C CA . GLY A 1 195 ? 12.208 -5.088 -24.763 1.00 55.16 195 GLY A CA 1
ATOM 1491 C C . GLY A 1 195 ? 13.180 -6.231 -24.985 1.00 55.16 195 GLY A C 1
ATOM 1492 O O . GLY A 1 195 ? 13.555 -6.482 -26.122 1.00 55.16 195 GLY A O 1
ATOM 1493 N N . GLU A 1 196 ? 13.516 -6.976 -23.934 1.00 51.97 196 GLU A N 1
ATOM 1494 C CA . GLU A 1 196 ? 14.261 -8.244 -24.048 1.00 51.97 196 GLU A CA 1
ATOM 1495 C C . GLU A 1 196 ? 13.334 -9.476 -24.094 1.00 51.97 196 GLU A C 1
ATOM 1497 O O . GLU A 1 196 ? 13.777 -10.617 -24.221 1.00 51.97 196 GLU A O 1
ATOM 1502 N N . CYS A 1 197 ? 12.013 -9.275 -24.054 1.00 44.03 197 CYS A N 1
ATOM 1503 C CA . CYS A 1 197 ? 11.062 -10.379 -23.972 1.00 44.03 197 CYS A CA 1
ATOM 1504 C C . CYS A 1 197 ? 10.767 -10.994 -25.356 1.00 44.03 197 CYS A C 1
ATOM 1506 O O . CYS A 1 197 ? 10.120 -10.381 -26.208 1.00 44.03 197 CYS A O 1
ATOM 1508 N N . LEU A 1 198 ? 11.203 -12.238 -25.586 1.00 38.25 198 LEU A N 1
ATOM 1509 C CA . LEU A 1 198 ? 10.842 -13.024 -26.773 1.00 38.25 198 LEU A CA 1
ATOM 1510 C C . LEU A 1 198 ? 9.350 -13.387 -26.755 1.00 38.25 198 LEU A C 1
ATOM 1512 O O . LEU A 1 198 ? 8.912 -14.216 -25.959 1.00 38.25 198 LEU A O 1
ATOM 1516 N N . ASN A 1 199 ? 8.583 -12.821 -27.694 1.00 36.22 199 ASN A N 1
ATOM 1517 C CA . ASN A 1 199 ? 7.261 -13.297 -28.130 1.00 36.22 199 ASN A CA 1
ATOM 1518 C C . ASN A 1 199 ? 6.245 -13.596 -27.008 1.00 36.22 199 ASN A C 1
ATOM 1520 O O . ASN A 1 199 ? 5.437 -14.521 -27.133 1.00 36.22 199 ASN A O 1
ATOM 1524 N N . ARG A 1 200 ? 6.240 -12.832 -25.910 1.00 43.00 200 ARG A N 1
ATOM 1525 C CA . ARG A 1 200 ? 5.202 -12.933 -24.874 1.00 43.00 200 ARG A CA 1
ATOM 1526 C C . ARG A 1 200 ? 4.791 -11.565 -24.343 1.00 43.00 200 ARG A C 1
ATOM 1528 O O . ARG A 1 200 ? 5.512 -10.581 -24.438 1.00 43.00 200 ARG A O 1
ATOM 1535 N N . LYS A 1 201 ? 3.563 -11.540 -23.827 1.00 36.62 201 LYS A N 1
ATOM 1536 C CA . LYS A 1 201 ? 2.880 -10.385 -23.243 1.00 36.62 201 LYS A CA 1
ATOM 1537 C C . LYS A 1 201 ? 3.752 -9.773 -22.140 1.00 36.62 201 LYS A C 1
ATOM 1539 O O . LYS A 1 201 ? 4.157 -10.513 -21.244 1.00 36.62 201 LYS A O 1
ATOM 1544 N N . TRP A 1 202 ? 3.988 -8.459 -22.163 1.00 39.81 202 TRP A N 1
ATOM 1545 C CA . TRP A 1 202 ? 4.600 -7.766 -21.023 1.00 39.81 202 TRP A CA 1
ATOM 1546 C C . TRP A 1 202 ? 3.735 -7.971 -19.784 1.00 39.81 202 TRP A C 1
ATOM 1548 O O . TRP A 1 202 ? 2.652 -7.397 -19.666 1.00 39.81 202 TRP A O 1
ATOM 1558 N N . MET A 1 203 ? 4.206 -8.825 -18.881 1.00 34.03 203 MET A N 1
ATOM 1559 C CA . MET A 1 203 ? 3.674 -8.979 -17.536 1.00 34.03 203 MET A CA 1
ATOM 1560 C C . MET A 1 203 ? 4.725 -8.457 -16.571 1.00 34.03 203 MET A C 1
ATOM 1562 O O . MET A 1 203 ? 5.540 -9.221 -16.056 1.00 34.03 203 MET A O 1
ATOM 1566 N N . LEU A 1 204 ? 4.678 -7.148 -16.340 1.00 45.50 204 LEU A N 1
ATOM 1567 C CA . LEU A 1 204 ? 5.003 -6.638 -15.019 1.00 45.50 204 LEU A CA 1
ATOM 1568 C C . LEU A 1 204 ? 3.743 -6.834 -14.173 1.00 45.50 204 LEU A C 1
ATOM 1570 O O . LEU A 1 204 ? 2.769 -6.061 -14.300 1.00 45.50 204 LEU A O 1
#

pLDDT: mean 78.51, std 16.69, range [34.03, 98.25]

InterPro domains:
  IPR036291 NAD(P)-binding domain superfamily [SSF51735] (1-108)